Protein AF-A0A137Q9V7-F1 (afdb_monomer_lite)

Structure (mmCIF, N/CA/C/O backbone):
data_AF-A0A137Q9V7-F1
#
_entry.id   AF-A0A137Q9V7-F1
#
loop_
_atom_site.group_PDB
_atom_site.id
_atom_site.type_symbol
_atom_site.label_atom_id
_atom_site.label_alt_id
_atom_site.label_comp_id
_atom_site.label_asym_id
_atom_site.label_entity_id
_atom_site.label_seq_id
_atom_site.pdbx_PDB_ins_code
_atom_site.Cartn_x
_atom_site.Cartn_y
_atom_site.Cartn_z
_atom_site.occupancy
_atom_site.B_iso_or_equiv
_atom_site.auth_seq_id
_atom_site.auth_comp_id
_atom_site.auth_asym_id
_atom_site.auth_atom_id
_atom_site.pdbx_PDB_model_num
ATOM 1 N N . MET A 1 1 ? 0.784 19.223 -6.542 1.00 39.53 1 MET A N 1
ATOM 2 C CA . MET A 1 1 ? 1.714 19.336 -7.695 1.00 39.53 1 MET A CA 1
ATOM 3 C C . MET A 1 1 ? 3.115 18.874 -7.312 1.00 39.53 1 MET A C 1
ATOM 5 O O . MET A 1 1 ? 3.801 19.564 -6.567 1.00 39.53 1 MET A O 1
ATOM 9 N N . ILE A 1 2 ? 3.521 17.698 -7.794 1.00 46.25 2 ILE A N 1
ATOM 10 C CA . ILE A 1 2 ? 4.936 17.307 -7.853 1.00 46.25 2 ILE A CA 1
ATOM 11 C C . ILE A 1 2 ? 5.530 18.087 -9.036 1.00 46.25 2 ILE A C 1
ATOM 13 O O . ILE A 1 2 ? 4.927 18.032 -10.111 1.00 46.25 2 ILE A O 1
ATOM 17 N N . PRO A 1 3 ? 6.619 18.859 -8.871 1.00 44.88 3 PRO A N 1
ATOM 18 C CA . PRO A 1 3 ? 7.271 19.505 -10.003 1.00 44.88 3 PRO A CA 1
ATOM 19 C C . PRO A 1 3 ? 7.638 18.431 -11.034 1.00 44.88 3 PRO A C 1
ATOM 21 O O . PRO A 1 3 ? 8.187 17.402 -10.634 1.00 44.88 3 PRO A O 1
ATOM 24 N N . PRO A 1 4 ? 7.324 18.616 -12.327 1.00 43.47 4 PRO A N 1
ATOM 25 C CA . PRO A 1 4 ? 7.745 17.665 -13.339 1.00 43.47 4 PRO A CA 1
ATOM 26 C C . PRO A 1 4 ? 9.269 17.580 -13.286 1.00 43.47 4 PRO A C 1
ATOM 28 O O . PRO A 1 4 ? 9.950 18.603 -13.356 1.00 43.47 4 PRO A O 1
ATOM 31 N N . TYR A 1 5 ? 9.805 16.370 -13.132 1.00 45.81 5 TYR A N 1
ATOM 32 C CA . TYR A 1 5 ? 11.200 16.131 -13.468 1.00 45.81 5 TYR A CA 1
ATOM 33 C C . TYR A 1 5 ? 11.357 16.519 -14.942 1.00 45.81 5 TYR A C 1
ATOM 35 O O . TYR A 1 5 ? 10.839 15.852 -15.834 1.00 45.81 5 TYR A O 1
ATOM 43 N N . THR A 1 6 ? 11.997 17.661 -15.189 1.00 44.75 6 THR A N 1
ATOM 44 C CA . THR A 1 6 ? 12.371 18.172 -16.515 1.00 44.75 6 THR A CA 1
ATOM 45 C C . THR A 1 6 ? 13.546 17.381 -17.086 1.00 44.75 6 THR A C 1
ATOM 47 O O . THR A 1 6 ? 14.562 17.937 -17.479 1.00 44.75 6 THR A O 1
ATOM 50 N N . GLU A 1 7 ? 13.414 16.065 -17.137 1.00 48.03 7 GLU A N 1
ATOM 51 C CA . GLU A 1 7 ? 14.286 15.208 -17.924 1.00 48.03 7 GLU A CA 1
ATOM 52 C C . GLU A 1 7 ? 13.349 14.340 -18.754 1.00 48.03 7 GLU A C 1
ATOM 54 O O . GLU A 1 7 ? 12.558 13.588 -18.195 1.00 48.03 7 GLU A O 1
ATOM 59 N N . SER A 1 8 ? 13.346 14.610 -20.067 1.00 48.09 8 SER A N 1
ATOM 60 C CA . SER A 1 8 ? 12.809 13.798 -21.170 1.00 48.09 8 SER A CA 1
ATOM 61 C C . SER A 1 8 ? 11.893 12.656 -20.740 1.00 48.09 8 SER A C 1
ATOM 63 O O . SER A 1 8 ? 12.424 11.724 -20.145 1.00 48.09 8 SER A O 1
ATOM 65 N N . LEU A 1 9 ? 10.585 12.731 -21.076 1.00 52.66 9 LEU A N 1
ATOM 66 C CA . LEU A 1 9 ? 9.613 11.616 -21.083 1.00 52.66 9 LEU A CA 1
ATOM 67 C C . LEU A 1 9 ? 10.325 10.310 -20.756 1.00 52.66 9 LEU A C 1
ATOM 69 O O . LEU A 1 9 ? 10.933 9.743 -21.661 1.00 52.66 9 LEU A O 1
ATOM 73 N N . ILE A 1 10 ? 10.388 9.946 -19.469 1.00 58.81 10 ILE A N 1
ATOM 74 C CA . ILE A 1 10 ? 11.120 8.754 -19.052 1.00 58.81 10 ILE A CA 1
ATOM 75 C C . ILE A 1 10 ? 10.484 7.639 -19.871 1.00 58.81 10 ILE A C 1
ATOM 77 O O . ILE A 1 10 ? 9.314 7.310 -19.661 1.00 58.81 10 ILE A O 1
ATOM 81 N N . GLU A 1 11 ? 11.198 7.152 -20.886 1.00 66.12 11 GLU A N 1
ATOM 82 C CA . GLU A 1 11 ? 10.797 5.973 -21.628 1.00 66.12 11 GLU A CA 1
ATOM 83 C C . GLU A 1 11 ? 10.944 4.853 -20.615 1.00 66.12 11 GLU A C 1
ATOM 85 O O . GLU A 1 11 ? 12.020 4.297 -20.407 1.00 66.12 11 GLU A O 1
ATOM 90 N N . PHE A 1 12 ? 9.865 4.615 -19.873 1.00 69.12 12 PHE A N 1
ATOM 91 C CA . PHE A 1 12 ? 9.785 3.498 -18.963 1.00 69.12 12 PHE A CA 1
ATOM 92 C C . PHE A 1 12 ? 9.895 2.253 -19.827 1.00 69.12 12 PHE A C 1
ATOM 94 O O . PHE A 1 12 ? 8.951 1.856 -20.515 1.00 69.12 12 PHE A O 1
ATOM 101 N N . HIS A 1 13 ? 11.092 1.683 -19.838 1.00 78.06 13 HIS A N 1
ATOM 102 C CA . HIS A 1 13 ? 11.344 0.418 -20.486 1.00 78.06 13 HIS A CA 1
ATOM 103 C C . HIS A 1 13 ? 10.541 -0.670 -19.770 1.00 78.06 13 HIS A C 1
ATOM 105 O O . HIS A 1 13 ? 10.162 -0.539 -18.604 1.00 78.06 13 HIS A O 1
ATOM 111 N N . GLU A 1 14 ? 10.300 -1.785 -20.457 1.00 79.00 14 GLU A N 1
ATOM 112 C CA . GLU A 1 14 ? 9.541 -2.914 -19.902 1.00 79.00 14 GLU A CA 1
ATOM 113 C C . GLU A 1 14 ? 10.151 -3.467 -18.601 1.00 79.00 14 GLU A C 1
ATOM 115 O O . GLU A 1 14 ? 9.448 -4.089 -17.807 1.00 79.00 14 GLU A O 1
ATOM 120 N N . TRP A 1 15 ? 11.434 -3.184 -18.359 1.00 79.00 15 TRP A N 1
ATOM 121 C CA . TRP A 1 15 ? 12.194 -3.595 -17.178 1.00 79.00 15 TRP A CA 1
ATOM 122 C C . TRP A 1 15 ? 12.366 -2.498 -16.127 1.00 79.00 15 TRP A C 1
ATOM 124 O O . TRP A 1 15 ? 13.101 -2.695 -15.162 1.00 79.00 15 TRP A O 1
ATOM 134 N N . THR A 1 16 ? 11.740 -1.329 -16.290 1.00 90.62 16 THR A N 1
ATOM 135 C CA . THR A 1 16 ? 11.818 -0.303 -15.252 1.00 90.62 16 THR A CA 1
ATOM 136 C C . THR A 1 16 ? 11.055 -0.773 -14.021 1.00 90.62 16 THR A C 1
ATOM 138 O O . THR A 1 16 ? 9.848 -1.022 -14.067 1.00 90.62 16 THR A O 1
ATOM 141 N N . HIS A 1 17 ? 11.765 -0.869 -12.901 1.00 92.69 17 HIS A N 1
ATOM 142 C CA . HIS A 1 17 ? 11.166 -1.203 -11.621 1.00 92.69 17 HIS A CA 1
ATOM 143 C C . HIS A 1 17 ? 10.607 0.053 -10.960 1.00 92.69 17 HIS A C 1
ATOM 145 O O . HIS A 1 17 ? 11.246 1.105 -10.905 1.00 92.69 17 HIS A O 1
ATOM 151 N N . CYS A 1 18 ? 9.401 -0.068 -10.429 1.00 95.50 18 CYS A N 1
ATOM 152 C CA . CYS A 1 18 ? 8.735 0.977 -9.674 1.00 95.50 18 CYS A CA 1
ATOM 153 C C . CYS A 1 18 ? 8.233 0.420 -8.351 1.00 95.50 18 CYS A C 1
ATOM 155 O O . CYS A 1 18 ? 8.256 -0.787 -8.090 1.00 95.50 18 CYS A O 1
ATOM 157 N N . SER A 1 19 ? 7.794 1.311 -7.471 1.00 96.94 19 SER A N 1
ATOM 158 C CA . SER A 1 19 ? 7.232 0.881 -6.202 1.00 96.94 19 SER A CA 1
ATOM 159 C C . SER A 1 19 ? 6.097 1.757 -5.713 1.00 96.94 19 SER A C 1
ATOM 161 O O . SER A 1 19 ? 6.183 2.980 -5.749 1.00 96.94 19 SER A O 1
ATOM 163 N N . TRP A 1 20 ? 5.038 1.116 -5.225 1.00 97.62 20 TRP A N 1
ATOM 164 C CA . TRP A 1 20 ? 3.984 1.805 -4.491 1.00 97.62 20 TRP A CA 1
ATOM 165 C C . TRP A 1 20 ? 4.398 1.977 -3.034 1.00 97.62 20 TRP A C 1
ATOM 167 O O . TRP A 1 20 ? 4.849 1.018 -2.400 1.00 97.62 20 TRP A O 1
ATOM 177 N N . LEU A 1 21 ? 4.211 3.185 -2.505 1.00 96.88 21 LEU A N 1
ATOM 178 C CA . LEU A 1 21 ? 4.376 3.497 -1.090 1.00 96.88 21 LEU A CA 1
ATOM 179 C C . LEU A 1 21 ? 3.002 3.594 -0.419 1.00 96.88 21 LEU A C 1
ATOM 181 O O . LEU A 1 21 ? 2.225 4.505 -0.707 1.00 96.88 21 LEU A O 1
ATOM 185 N N . ILE A 1 22 ? 2.727 2.656 0.490 1.00 97.88 22 ILE A N 1
ATOM 186 C CA . ILE A 1 22 ? 1.479 2.575 1.256 1.00 97.88 22 ILE A CA 1
ATOM 187 C C . ILE A 1 22 ? 1.759 3.003 2.703 1.00 97.88 22 ILE A C 1
ATOM 189 O O . ILE A 1 22 ? 2.438 2.268 3.426 1.00 97.88 22 ILE A O 1
ATOM 193 N N . PRO A 1 23 ? 1.271 4.170 3.153 1.00 97.12 23 PRO A N 1
ATOM 194 C CA . PRO A 1 23 ? 1.520 4.646 4.506 1.00 97.12 23 PRO A CA 1
ATOM 195 C C . PRO A 1 23 ? 0.725 3.819 5.522 1.00 97.12 23 PRO A C 1
ATOM 197 O O . PRO A 1 23 ? -0.468 3.566 5.345 1.00 97.12 23 PRO A O 1
ATOM 200 N N . ILE A 1 24 ? 1.395 3.422 6.602 1.00 97.56 24 ILE A N 1
ATOM 201 C CA . ILE A 1 24 ? 0.804 2.752 7.769 1.00 97.56 24 ILE A CA 1
ATOM 202 C C . ILE A 1 24 ? 0.676 3.731 8.938 1.00 97.56 24 ILE A C 1
ATOM 204 O O . ILE A 1 24 ? -0.335 3.732 9.638 1.00 97.56 24 ILE A O 1
ATOM 208 N N . ARG A 1 25 ? 1.671 4.606 9.122 1.00 95.81 25 ARG A N 1
ATOM 209 C CA . ARG A 1 25 ? 1.656 5.664 10.137 1.00 95.81 25 ARG A CA 1
ATOM 210 C C . ARG A 1 25 ? 2.409 6.895 9.642 1.00 95.81 25 ARG A C 1
ATOM 212 O O . ARG A 1 25 ? 3.535 6.774 9.174 1.00 95.81 25 ARG A O 1
ATOM 219 N N . GLY A 1 26 ? 1.813 8.072 9.806 1.00 93.94 26 GLY A N 1
ATOM 220 C CA . GLY A 1 26 ? 2.368 9.362 9.400 1.00 93.94 26 GLY A CA 1
ATOM 221 C C . GLY A 1 26 ? 1.918 9.811 8.007 1.00 93.94 26 GLY A C 1
ATOM 222 O O . GLY A 1 26 ? 1.027 9.221 7.397 1.00 93.94 26 GLY A O 1
ATOM 223 N N . LYS A 1 27 ? 2.508 10.902 7.509 1.00 93.69 27 LYS A N 1
ATOM 224 C CA . LYS A 1 27 ? 2.156 11.511 6.221 1.00 93.69 27 LYS A CA 1
ATOM 225 C C . LYS A 1 27 ? 3.374 11.541 5.292 1.00 93.69 27 LYS A C 1
ATOM 227 O O . LYS A 1 27 ? 4.383 12.132 5.677 1.00 93.69 27 LYS A O 1
ATOM 232 N N . PRO A 1 28 ? 3.299 10.963 4.081 1.00 91.69 28 PRO A N 1
ATOM 233 C CA . PRO A 1 28 ? 4.372 11.110 3.107 1.00 91.69 28 PRO A CA 1
ATOM 234 C C . PRO A 1 28 ? 4.570 12.584 2.710 1.00 91.69 28 PRO A C 1
ATOM 236 O O . PRO A 1 28 ? 3.636 13.385 2.717 1.00 91.69 28 PRO A O 1
ATOM 239 N N . ALA A 1 29 ? 5.792 12.954 2.326 1.00 89.50 29 ALA A N 1
ATOM 240 C CA . ALA A 1 29 ? 6.164 14.345 2.030 1.00 89.50 29 ALA A CA 1
ATOM 241 C C . ALA A 1 29 ? 5.437 14.974 0.826 1.00 89.50 29 ALA A C 1
ATOM 243 O O . ALA A 1 29 ? 5.520 16.181 0.596 1.00 89.50 29 ALA A O 1
ATOM 244 N N . TRP A 1 30 ? 4.746 14.169 0.023 1.00 89.50 30 TRP A N 1
ATOM 245 C CA . TRP A 1 30 ? 4.087 14.630 -1.188 1.00 89.50 30 TRP A CA 1
ATOM 246 C C . TRP A 1 30 ? 2.734 15.272 -0.865 1.00 89.50 30 TRP A C 1
ATOM 248 O O . TRP A 1 30 ? 1.893 14.669 -0.199 1.00 89.50 30 TRP A O 1
ATOM 258 N N . ILE A 1 31 ? 2.521 16.492 -1.374 1.00 85.81 31 ILE A N 1
ATOM 259 C CA . ILE A 1 31 ? 1.437 17.426 -0.993 1.00 85.81 31 ILE A CA 1
ATOM 260 C C . ILE A 1 31 ? 0.030 16.800 -1.038 1.00 85.81 31 ILE A C 1
ATOM 262 O O . ILE A 1 31 ? -0.838 17.189 -0.258 1.00 85.81 31 ILE A O 1
ATOM 266 N N . GLU A 1 32 ? -0.191 15.804 -1.892 1.00 90.12 32 GLU A N 1
ATOM 267 C CA . GLU A 1 32 ? -1.502 15.174 -2.102 1.00 90.12 32 GLU A CA 1
ATOM 268 C C . GLU A 1 32 ? -1.567 13.716 -1.647 1.00 90.12 32 GLU A C 1
ATOM 270 O O . GLU A 1 32 ? -2.612 13.083 -1.774 1.00 90.12 32 GLU A O 1
ATOM 275 N N . SER A 1 33 ? -0.471 13.187 -1.106 1.00 93.62 33 SER A N 1
ATOM 276 C CA . SER A 1 33 ? -0.458 11.828 -0.579 1.00 93.62 33 SER A CA 1
ATOM 277 C C . SER A 1 33 ? -1.378 11.700 0.634 1.00 93.62 33 SER A C 1
ATOM 279 O O . SER A 1 33 ? -1.510 12.620 1.453 1.00 93.62 33 SER A O 1
ATOM 281 N N . THR A 1 34 ? -2.046 10.556 0.723 1.00 96.06 34 THR A N 1
ATOM 282 C CA . THR A 1 34 ? -2.882 10.197 1.871 1.00 96.06 34 THR A CA 1
ATOM 283 C C . THR A 1 34 ? -1.997 9.952 3.091 1.00 96.06 34 THR A C 1
ATOM 285 O O . THR A 1 34 ? -0.962 9.299 2.978 1.00 96.06 34 THR A O 1
ATOM 288 N N . SER A 1 35 ? -2.368 10.491 4.255 1.00 96.25 35 SER A N 1
ATOM 289 C CA . SER A 1 35 ? -1.714 10.139 5.521 1.00 96.25 35 SER A CA 1
ATOM 290 C C . SER A 1 35 ? -2.267 8.826 6.067 1.00 96.25 35 SER A C 1
ATOM 292 O O . SER A 1 35 ? -3.248 8.281 5.562 1.00 96.25 35 SER A O 1
ATOM 294 N N . ALA A 1 36 ? -1.640 8.299 7.108 1.00 97.19 36 ALA A N 1
ATOM 295 C CA . ALA A 1 36 ? -2.145 7.140 7.811 1.00 97.19 36 ALA A CA 1
ATOM 296 C C . ALA A 1 36 ? -1.931 7.259 9.317 1.00 97.19 36 ALA A C 1
ATOM 298 O O . ALA A 1 36 ? -0.941 7.827 9.782 1.00 97.19 36 ALA A O 1
ATOM 299 N N . VAL A 1 37 ? -2.834 6.660 10.080 1.00 96.06 37 VAL A N 1
ATOM 300 C CA . VAL A 1 37 ? -2.705 6.483 11.523 1.00 96.06 37 VAL A CA 1
ATOM 301 C C . VAL A 1 37 ? -2.917 5.017 11.862 1.00 96.06 37 VAL A C 1
ATOM 303 O O . VAL A 1 37 ? -3.801 4.369 11.309 1.00 96.06 37 VAL A O 1
ATOM 306 N N . LEU A 1 38 ? -2.106 4.487 12.773 1.00 95.25 38 LEU A N 1
ATOM 307 C CA . LEU A 1 38 ? -2.274 3.144 13.311 1.00 95.25 38 LEU A CA 1
ATOM 308 C C . LEU A 1 38 ? -2.874 3.256 14.709 1.00 95.25 38 LEU A C 1
ATOM 310 O O . LEU A 1 38 ? -2.251 3.833 15.598 1.00 95.25 38 LEU A O 1
ATOM 314 N N . ILE A 1 39 ? -4.072 2.710 14.893 1.00 92.81 39 ILE A N 1
ATOM 315 C CA . ILE A 1 39 ? -4.719 2.641 16.197 1.00 92.81 39 ILE A CA 1
ATOM 316 C C . ILE A 1 39 ? -4.433 1.286 16.836 1.00 92.81 39 ILE A C 1
ATOM 318 O O . ILE A 1 39 ? -4.695 0.227 16.254 1.00 92.81 39 ILE A O 1
ATOM 322 N N . GLU A 1 40 ? -3.921 1.333 18.060 1.00 85.31 40 GLU A N 1
ATOM 323 C CA . GLU A 1 40 ? -3.721 0.161 18.900 1.00 85.31 40 GLU A CA 1
ATOM 324 C C . GLU A 1 40 ? -5.012 -0.150 19.664 1.00 85.31 40 GLU A C 1
ATOM 326 O O . GLU A 1 40 ? -5.647 0.730 20.246 1.00 85.31 40 GLU A O 1
ATOM 331 N N . SER A 1 41 ? -5.436 -1.412 19.632 1.00 76.25 41 SER A N 1
ATOM 332 C CA . SER A 1 41 ? -6.596 -1.860 20.399 1.00 76.25 41 SER A CA 1
ATOM 333 C C . SER A 1 41 ? -6.209 -1.981 21.873 1.00 76.25 41 SER A C 1
ATOM 335 O O . SER A 1 41 ? -5.549 -2.941 22.262 1.00 76.25 41 SER A O 1
ATOM 337 N N . THR A 1 42 ? -6.617 -1.017 22.695 1.00 74.25 42 THR A N 1
ATOM 338 C CA . THR A 1 42 ? -6.511 -1.120 24.156 1.00 74.25 42 THR A CA 1
ATOM 339 C C . THR A 1 42 ? -7.641 -1.999 24.692 1.00 74.25 42 THR A C 1
ATOM 341 O O . THR A 1 42 ? -8.760 -1.949 24.183 1.00 74.25 42 THR A O 1
ATOM 344 N N . SER A 1 43 ? -7.382 -2.774 25.749 1.00 69.50 43 SER A N 1
ATOM 345 C CA . SER A 1 43 ? -8.358 -3.681 26.383 1.00 69.50 43 SER A CA 1
ATOM 346 C C . SER A 1 43 ? -9.643 -3.004 26.881 1.00 69.50 43 SER A C 1
ATOM 348 O O . SER A 1 43 ? -10.619 -3.690 27.161 1.00 69.50 43 SER A O 1
ATOM 350 N N . GLU A 1 44 ? -9.650 -1.675 26.999 1.00 70.44 44 GLU A N 1
ATOM 351 C CA . GLU A 1 44 ? -10.743 -0.883 27.577 1.00 70.44 44 GLU A CA 1
ATOM 352 C C . GLU A 1 44 ? -11.688 -0.258 26.535 1.00 70.44 44 GLU A C 1
ATOM 354 O O . GLU A 1 44 ? -12.694 0.352 26.902 1.00 70.44 44 GLU A O 1
ATOM 359 N N . HIS A 1 45 ? -11.402 -0.395 25.236 1.00 59.47 45 HIS A N 1
ATOM 360 C CA . HIS A 1 45 ? -12.195 0.235 24.180 1.00 59.47 45 HIS A CA 1
ATOM 361 C C . HIS A 1 45 ? -12.834 -0.780 23.225 1.00 59.47 45 HIS A C 1
ATOM 363 O O . HIS A 1 45 ? -12.273 -1.853 22.989 1.00 59.47 45 HIS A O 1
ATOM 369 N N . PRO A 1 46 ? -14.024 -0.461 22.673 1.00 70.69 46 PRO A N 1
ATOM 370 C CA . PRO A 1 46 ? -14.703 -1.323 21.712 1.00 70.69 46 PRO A CA 1
ATOM 371 C C . PRO A 1 46 ? -13.811 -1.603 20.499 1.00 70.69 46 PRO A C 1
ATOM 373 O O . PRO A 1 46 ? -12.926 -0.813 20.175 1.00 70.69 46 PRO A O 1
ATOM 376 N N . VAL A 1 47 ? -14.066 -2.726 19.819 1.00 73.31 47 VAL A N 1
ATOM 377 C CA . VAL A 1 47 ? -13.335 -3.148 18.615 1.00 73.31 47 VAL A CA 1
ATOM 378 C C . VAL A 1 47 ? -13.343 -2.017 17.587 1.00 73.31 47 VAL A C 1
ATOM 380 O O . VAL A 1 47 ? -14.350 -1.769 16.925 1.00 73.31 47 VAL A O 1
ATOM 383 N N . LEU A 1 48 ? -12.215 -1.320 17.463 1.00 87.25 48 LEU A N 1
ATOM 384 C CA . LEU A 1 48 ? -12.058 -0.252 16.488 1.00 87.25 48 LEU A CA 1
ATOM 385 C C . LEU A 1 48 ? -11.918 -0.868 15.098 1.00 87.25 48 LEU A C 1
ATOM 387 O O . LEU A 1 48 ? -11.173 -1.830 14.896 1.00 87.25 48 LEU A O 1
ATOM 391 N N . LEU A 1 49 ? -12.657 -0.320 14.139 1.00 92.69 49 LEU A N 1
ATOM 392 C CA . LEU A 1 49 ? -12.586 -0.721 12.741 1.00 92.69 49 LEU A CA 1
ATOM 393 C C . LEU A 1 49 ? -11.641 0.219 11.987 1.00 92.69 49 LEU A C 1
ATOM 395 O O . LEU A 1 49 ? -11.622 1.418 12.272 1.00 92.69 49 LEU A O 1
ATOM 399 N N . PRO A 1 50 ? -10.863 -0.297 11.021 1.00 95.25 50 PRO A N 1
ATOM 400 C CA . PRO A 1 50 ? -10.084 0.567 10.151 1.00 95.25 50 PRO A CA 1
ATOM 401 C C . PRO A 1 50 ? -11.027 1.393 9.264 1.00 95.25 50 PRO A C 1
ATOM 403 O O . PRO A 1 50 ? -12.130 0.947 8.943 1.00 95.25 50 PRO A O 1
ATOM 406 N N . THR A 1 51 ? -10.606 2.583 8.839 1.00 96.44 51 THR A N 1
ATOM 407 C CA . THR A 1 51 ? -11.437 3.478 8.016 1.00 96.44 51 THR A CA 1
ATOM 408 C C . THR A 1 51 ? -10.681 3.970 6.788 1.00 96.44 51 THR A C 1
ATOM 410 O O . THR A 1 51 ? -9.512 4.343 6.918 1.00 96.44 51 THR A O 1
ATOM 413 N N . PRO A 1 52 ? -11.326 4.008 5.607 1.00 97.00 52 PRO A N 1
ATOM 414 C CA . PRO A 1 52 ? -10.718 4.575 4.411 1.00 97.00 52 PRO A CA 1
ATOM 415 C C . PRO A 1 52 ? -10.539 6.094 4.548 1.00 97.00 52 PRO A C 1
ATOM 417 O O . PRO A 1 52 ? -11.177 6.709 5.416 1.00 97.00 52 PRO A O 1
ATOM 420 N N . PRO A 1 53 ? -9.720 6.715 3.682 1.00 95.50 53 PRO A N 1
ATOM 421 C CA . PRO A 1 53 ? -9.655 8.164 3.602 1.00 95.50 53 PRO A CA 1
ATOM 422 C C . PRO A 1 53 ? -11.024 8.717 3.212 1.00 95.50 53 PRO A C 1
ATOM 424 O O . PRO A 1 53 ? -11.756 8.137 2.409 1.00 95.50 53 PRO A O 1
ATOM 427 N N . ASN A 1 54 ? -11.379 9.857 3.792 1.00 91.25 54 ASN A N 1
ATOM 428 C CA . ASN A 1 54 ? -12.628 10.543 3.493 1.00 91.25 54 ASN A CA 1
ATOM 429 C C . ASN A 1 54 ? -12.354 11.977 3.025 1.00 91.25 54 ASN A C 1
ATOM 431 O O . ASN A 1 54 ? -11.240 12.488 3.128 1.00 91.25 54 ASN A O 1
ATOM 435 N N . SER A 1 55 ? -13.384 12.648 2.509 1.00 85.50 55 SER A N 1
ATOM 436 C CA . SER A 1 55 ? -13.246 13.996 1.944 1.00 85.50 55 SER A CA 1
ATOM 437 C C . SER A 1 55 ? -12.798 15.057 2.958 1.00 85.50 55 SER A C 1
ATOM 439 O O . SER A 1 55 ? -12.309 16.104 2.547 1.00 85.50 55 SER A O 1
ATOM 441 N N . GLN A 1 56 ? -12.964 14.814 4.263 1.00 87.81 56 GLN A N 1
ATOM 442 C CA . GLN A 1 56 ? -12.560 15.745 5.324 1.00 87.81 56 GLN A CA 1
ATOM 443 C C . GLN A 1 56 ? -11.131 15.481 5.806 1.00 87.81 56 GLN A C 1
ATOM 445 O O . GLN A 1 56 ? -10.371 16.411 6.066 1.00 87.81 56 GLN A O 1
ATOM 450 N N . LYS A 1 57 ? -10.771 14.203 5.936 1.00 84.62 57 LYS A N 1
ATOM 451 C CA . LYS A 1 57 ? -9.472 13.718 6.387 1.00 84.62 57 LYS A CA 1
ATOM 452 C C . LYS A 1 57 ? -8.974 12.723 5.347 1.00 84.62 57 LYS A C 1
ATOM 454 O O . LYS A 1 57 ? -9.421 11.576 5.316 1.00 84.62 57 LYS A O 1
ATOM 459 N N . ASN A 1 58 ? -8.064 13.180 4.485 1.00 95.19 58 ASN A N 1
ATOM 460 C CA . ASN A 1 58 ? -7.333 12.351 3.522 1.00 95.19 58 ASN A CA 1
ATOM 461 C C . ASN A 1 58 ? -6.336 11.432 4.260 1.00 95.19 58 ASN A C 1
ATOM 463 O O . ASN A 1 58 ? -5.124 11.556 4.093 1.00 95.19 58 ASN A O 1
ATOM 467 N N . GLU A 1 59 ? -6.859 10.571 5.133 1.00 97.06 59 GLU A N 1
ATOM 468 C CA . GLU A 1 59 ? -6.122 9.768 6.102 1.00 97.06 59 GLU A CA 1
ATOM 469 C C . GLU A 1 59 ? -6.730 8.370 6.215 1.00 97.06 59 GLU A C 1
ATOM 471 O O . GLU A 1 59 ? -7.933 8.228 6.432 1.00 97.06 59 GLU A O 1
ATOM 476 N N . ILE A 1 60 ? -5.896 7.338 6.097 1.00 97.62 60 ILE A N 1
ATOM 477 C CA . ILE A 1 60 ? -6.292 5.957 6.377 1.00 97.62 60 ILE A CA 1
ATOM 478 C C . ILE A 1 60 ? -6.144 5.694 7.873 1.00 97.62 60 ILE A C 1
ATOM 480 O O . ILE A 1 60 ? -5.074 5.899 8.447 1.00 97.62 60 ILE A O 1
ATOM 484 N N . THR A 1 61 ? -7.184 5.144 8.488 1.00 97.12 61 THR A N 1
ATOM 485 C CA . THR A 1 61 ? -7.086 4.596 9.841 1.00 97.12 61 THR A CA 1
ATOM 486 C C . THR A 1 61 ? -6.841 3.102 9.753 1.00 97.12 61 THR A C 1
ATOM 488 O O . THR A 1 61 ? -7.715 2.344 9.334 1.00 97.12 61 THR A O 1
ATOM 491 N N . TRP A 1 62 ? -5.667 2.670 10.185 1.00 97.19 62 TRP A N 1
ATOM 492 C CA . TRP A 1 62 ? -5.306 1.271 10.329 1.00 97.19 62 TRP A CA 1
ATOM 493 C C . TRP A 1 62 ? -5.551 0.782 11.753 1.00 97.19 62 TRP A C 1
ATOM 495 O O . TRP A 1 62 ? -5.444 1.517 12.730 1.00 97.19 62 TRP A O 1
ATOM 505 N N . THR A 1 63 ? -5.787 -0.515 11.866 1.00 95.19 63 THR A N 1
ATOM 506 C CA . THR A 1 63 ? -5.620 -1.298 13.096 1.00 95.19 63 THR A CA 1
ATOM 507 C C . THR A 1 63 ? -4.511 -2.322 12.901 1.00 95.19 63 THR A C 1
ATOM 509 O O . THR A 1 63 ? -4.276 -2.764 11.770 1.00 95.19 63 THR A O 1
ATOM 512 N N . THR A 1 64 ? -3.879 -2.785 13.981 1.00 94.44 64 THR A N 1
ATOM 513 C CA . THR A 1 64 ? -2.847 -3.841 13.917 1.00 94.44 64 THR A CA 1
ATOM 514 C C . THR A 1 64 ? -3.333 -5.071 13.142 1.00 94.44 64 THR A C 1
ATOM 516 O O . THR A 1 64 ? -2.628 -5.602 12.281 1.00 94.44 64 THR A O 1
ATOM 519 N N . THR A 1 65 ? -4.587 -5.476 13.367 1.00 94.31 65 THR A N 1
ATOM 520 C CA . THR A 1 65 ? -5.220 -6.592 12.653 1.00 94.31 65 THR A CA 1
ATOM 521 C C . THR A 1 65 ? -5.360 -6.311 11.158 1.00 94.31 65 THR A C 1
ATOM 523 O O . THR A 1 65 ? -5.087 -7.192 10.342 1.00 94.31 65 THR A O 1
ATOM 526 N N . SER A 1 66 ? -5.766 -5.098 10.770 1.00 96.50 66 SER A N 1
ATOM 527 C CA . SER A 1 66 ? -5.909 -4.738 9.355 1.00 96.50 66 SER A CA 1
ATOM 528 C C . SER A 1 66 ? -4.572 -4.704 8.613 1.00 96.50 66 SER A C 1
ATOM 530 O O . SER A 1 66 ? -4.507 -5.226 7.503 1.00 96.50 66 SER A O 1
ATOM 532 N N . VAL A 1 67 ? -3.497 -4.213 9.245 1.00 97.44 67 VAL A N 1
ATOM 533 C CA . VAL A 1 67 ? -2.143 -4.219 8.664 1.00 97.44 67 VAL A CA 1
ATOM 534 C C . VAL A 1 67 ? -1.650 -5.649 8.471 1.00 97.44 67 VAL A C 1
ATOM 536 O O . VAL A 1 67 ? -1.183 -5.995 7.389 1.00 97.44 67 VAL A O 1
ATOM 539 N N . SER A 1 68 ? -1.811 -6.513 9.480 1.00 97.06 68 SER A N 1
ATOM 540 C CA . SER A 1 68 ? -1.422 -7.925 9.380 1.00 97.06 68 SER A CA 1
ATOM 541 C C . SER A 1 68 ? -2.167 -8.647 8.249 1.00 97.06 68 SER A C 1
ATOM 543 O O . SER A 1 68 ? -1.562 -9.353 7.439 1.00 97.06 68 SER A O 1
ATOM 545 N N . ARG A 1 69 ? -3.484 -8.432 8.131 1.00 97.62 69 ARG A N 1
ATOM 546 C CA . ARG A 1 69 ? -4.285 -9.022 7.047 1.00 97.62 69 ARG A CA 1
ATOM 547 C C . ARG A 1 69 ? -3.925 -8.460 5.676 1.00 97.62 69 ARG A C 1
ATOM 549 O O . ARG A 1 69 ? -3.898 -9.222 4.712 1.00 97.62 69 ARG A O 1
ATOM 556 N N . PHE A 1 70 ? -3.633 -7.167 5.589 1.00 98.44 70 PHE A N 1
ATOM 557 C CA . PHE A 1 70 ? -3.175 -6.538 4.358 1.00 98.44 70 PHE A CA 1
ATOM 558 C C . PHE A 1 70 ? -1.814 -7.093 3.920 1.00 98.44 70 PHE A C 1
ATOM 560 O O . PHE A 1 70 ? -1.664 -7.498 2.772 1.00 98.44 70 PHE A O 1
ATOM 567 N N . TRP A 1 71 ? -0.860 -7.237 4.843 1.00 98.38 71 TRP A N 1
ATOM 568 C CA . TRP A 1 71 ? 0.429 -7.871 4.562 1.00 98.38 71 TRP A CA 1
ATOM 569 C C . TRP A 1 71 ? 0.265 -9.299 4.026 1.00 98.38 71 TRP A C 1
ATOM 571 O O . TRP A 1 71 ? 0.827 -9.641 2.988 1.00 98.38 71 TRP A O 1
ATOM 581 N N . ASN A 1 72 ? -0.575 -10.117 4.668 1.00 98.44 72 ASN A N 1
ATOM 582 C CA . ASN A 1 72 ? -0.861 -11.475 4.196 1.00 98.44 72 ASN A CA 1
ATOM 583 C C . ASN A 1 72 ? -1.507 -11.497 2.804 1.00 98.44 72 ASN A C 1
ATOM 585 O O . ASN A 1 72 ? -1.222 -12.384 2.002 1.00 98.44 72 ASN A O 1
ATOM 589 N N . PHE A 1 73 ? -2.363 -10.525 2.491 1.00 98.12 73 PHE A N 1
ATOM 590 C CA . PHE A 1 73 ? -2.910 -10.362 1.146 1.00 98.12 73 PHE A CA 1
ATOM 591 C C . PHE A 1 73 ? -1.816 -10.065 0.110 1.00 98.12 73 PHE A C 1
ATOM 593 O O . PHE A 1 73 ? -1.794 -10.707 -0.939 1.00 98.12 73 PHE A O 1
ATOM 600 N N . LEU A 1 74 ? -0.877 -9.166 0.417 1.00 98.31 74 LEU A N 1
ATOM 601 C CA . LEU A 1 74 ? 0.250 -8.865 -0.470 1.00 98.31 74 LEU A CA 1
ATOM 602 C C . LEU A 1 74 ? 1.144 -10.091 -0.695 1.00 98.31 74 LEU A C 1
ATOM 604 O O . LEU A 1 74 ? 1.539 -10.365 -1.828 1.00 98.31 74 LEU A O 1
ATOM 608 N N . VAL A 1 75 ? 1.417 -10.859 0.364 1.00 98.31 75 VAL A N 1
ATOM 609 C CA . VAL A 1 75 ? 2.165 -12.123 0.270 1.00 98.31 75 VAL A CA 1
ATOM 610 C C . VAL A 1 75 ? 1.461 -13.100 -0.673 1.00 98.31 75 VAL A C 1
ATOM 612 O O . VAL A 1 75 ? 2.110 -13.638 -1.566 1.00 98.31 75 VAL A O 1
ATOM 615 N N . ARG A 1 76 ? 0.135 -13.258 -0.557 1.00 97.94 76 ARG A N 1
ATOM 616 C CA . ARG A 1 76 ? -0.650 -14.126 -1.452 1.00 97.94 76 ARG A CA 1
ATOM 617 C C . ARG A 1 76 ? -0.625 -13.661 -2.907 1.00 97.94 76 ARG A C 1
ATOM 619 O O . ARG A 1 76 ? -0.522 -14.498 -3.797 1.00 97.94 76 ARG A O 1
ATOM 626 N N . ILE A 1 77 ? -0.703 -12.352 -3.166 1.00 96.81 77 ILE A N 1
ATOM 627 C CA . ILE A 1 77 ? -0.576 -11.817 -4.534 1.00 96.81 77 ILE A CA 1
ATOM 628 C C . ILE A 1 77 ? 0.792 -12.170 -5.123 1.00 96.81 77 ILE A C 1
ATOM 630 O O . ILE A 1 77 ? 0.866 -12.608 -6.269 1.00 96.81 77 ILE A O 1
ATOM 634 N N . ARG A 1 78 ? 1.865 -11.998 -4.342 1.00 97.00 78 ARG A N 1
ATOM 635 C CA . ARG A 1 78 ? 3.226 -12.348 -4.763 1.00 97.00 78 ARG A CA 1
ATOM 636 C C . ARG A 1 78 ? 3.354 -13.844 -5.058 1.00 97.00 78 ARG A C 1
ATOM 638 O O . ARG A 1 78 ? 3.909 -14.209 -6.086 1.00 97.00 78 ARG A O 1
ATOM 645 N N . GLU A 1 79 ? 2.837 -14.698 -4.177 1.00 97.19 79 GLU A N 1
ATOM 646 C CA . GLU A 1 79 ? 2.883 -16.161 -4.330 1.00 97.19 79 GLU A CA 1
ATOM 647 C C . GLU A 1 79 ? 2.057 -16.665 -5.518 1.00 97.19 79 GLU A C 1
ATOM 649 O O . GLU A 1 79 ? 2.437 -17.644 -6.154 1.00 97.19 79 GLU A O 1
ATOM 654 N N . ALA A 1 80 ? 0.964 -15.980 -5.862 1.00 96.56 80 ALA A N 1
ATOM 655 C CA . ALA A 1 80 ? 0.153 -16.323 -7.025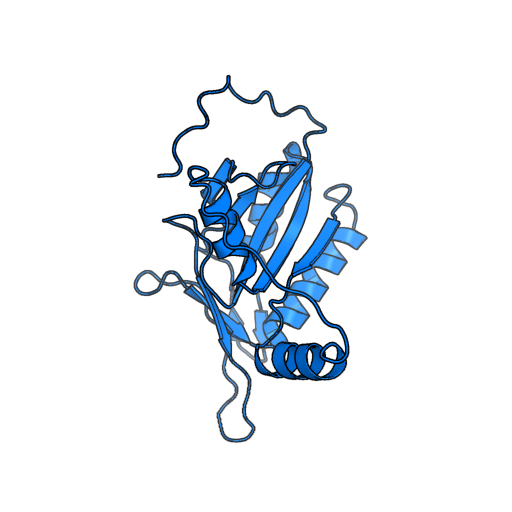 1.00 96.56 80 ALA A CA 1
ATOM 656 C C . ALA A 1 80 ? 0.881 -16.093 -8.364 1.00 96.56 80 ALA A C 1
ATOM 658 O O . ALA A 1 80 ? 0.485 -16.675 -9.368 1.00 96.56 80 ALA A O 1
ATOM 659 N N . GLY A 1 81 ? 1.905 -15.231 -8.415 1.00 92.94 81 GLY A N 1
ATOM 660 C CA . GLY A 1 81 ? 2.765 -15.033 -9.593 1.00 92.94 81 GLY A CA 1
ATOM 661 C C . GLY A 1 81 ? 2.123 -14.343 -10.808 1.00 92.94 81 GLY A C 1
ATOM 662 O O . GLY A 1 81 ? 2.823 -14.020 -11.765 1.00 92.94 81 GLY A O 1
ATOM 663 N N . ASN A 1 82 ? 0.820 -14.045 -10.780 1.00 92.50 82 ASN A N 1
ATOM 664 C CA . ASN A 1 82 ? 0.080 -13.481 -11.923 1.00 92.50 82 ASN A CA 1
ATOM 665 C C . ASN A 1 82 ? 0.537 -12.072 -12.351 1.00 92.50 82 ASN A C 1
ATOM 667 O O . ASN A 1 82 ? 0.228 -11.630 -13.457 1.00 92.50 82 ASN A O 1
ATOM 671 N N . LEU A 1 83 ? 1.249 -11.354 -11.479 1.00 91.50 83 LEU A N 1
ATOM 672 C CA . LEU A 1 83 ? 1.726 -9.986 -11.719 1.00 91.50 83 LEU A CA 1
ATOM 673 C C . LEU A 1 83 ? 3.217 -9.918 -12.038 1.00 91.50 83 LEU A C 1
ATOM 675 O O . LEU A 1 83 ? 3.766 -8.823 -12.116 1.00 91.50 83 LEU A O 1
ATOM 679 N N . GLY A 1 84 ? 3.862 -11.069 -12.226 1.00 91.94 84 GLY A N 1
ATOM 680 C CA . GLY A 1 84 ? 5.313 -11.149 -12.296 1.00 91.94 84 GLY A CA 1
ATOM 681 C C . GLY A 1 84 ? 5.971 -10.997 -10.918 1.00 91.94 84 GLY A C 1
ATOM 682 O O . GLY A 1 84 ? 5.307 -11.142 -9.884 1.00 91.94 84 GLY A O 1
ATOM 683 N N . PRO A 1 85 ? 7.289 -10.750 -10.890 1.00 93.69 85 PRO A N 1
ATOM 684 C CA . PRO A 1 85 ? 8.036 -10.587 -9.652 1.00 93.69 85 PRO A CA 1
ATOM 685 C C . PRO A 1 85 ? 7.536 -9.385 -8.843 1.00 93.69 85 PRO A C 1
ATOM 687 O O . PRO A 1 85 ? 7.515 -8.255 -9.324 1.00 93.69 85 PRO A O 1
ATOM 690 N N . ILE A 1 86 ? 7.160 -9.627 -7.585 1.00 96.62 86 ILE A N 1
ATOM 691 C CA . ILE A 1 86 ? 6.792 -8.573 -6.632 1.00 96.62 86 ILE A CA 1
ATOM 692 C C . ILE A 1 86 ? 7.715 -8.638 -5.421 1.00 96.62 86 ILE A C 1
ATOM 694 O O . ILE A 1 86 ? 7.804 -9.662 -4.738 1.00 96.62 86 ILE A O 1
ATOM 698 N N . GLY A 1 87 ? 8.365 -7.515 -5.122 1.00 97.56 87 GLY A N 1
ATOM 699 C CA . GLY A 1 87 ? 9.106 -7.314 -3.879 1.00 97.56 87 GLY A CA 1
ATOM 700 C C . GLY A 1 87 ? 8.225 -6.654 -2.821 1.00 97.56 87 GLY A C 1
ATOM 701 O O . GLY A 1 87 ? 7.441 -5.760 -3.133 1.00 97.56 87 GLY A O 1
ATOM 702 N N . LEU A 1 88 ? 8.362 -7.064 -1.561 1.00 98.25 88 LEU A N 1
ATOM 703 C CA . LEU A 1 88 ? 7.620 -6.493 -0.433 1.00 98.25 88 LEU A CA 1
ATOM 704 C C . LEU A 1 88 ? 8.598 -6.100 0.669 1.00 98.25 88 LEU A C 1
ATOM 706 O O . LEU A 1 88 ? 9.414 -6.922 1.082 1.00 98.25 88 LEU A O 1
ATOM 710 N N . ALA A 1 89 ? 8.481 -4.874 1.168 1.00 97.25 89 ALA A N 1
ATOM 711 C CA . ALA A 1 89 ? 9.230 -4.401 2.325 1.00 97.25 89 ALA A CA 1
ATOM 712 C C . ALA A 1 89 ? 8.310 -3.641 3.282 1.00 97.25 89 ALA A C 1
ATOM 714 O O . ALA A 1 89 ? 7.416 -2.912 2.850 1.00 97.25 89 ALA A O 1
ATOM 715 N N . PHE A 1 90 ? 8.542 -3.803 4.582 1.00 96.56 90 PHE A N 1
ATOM 716 C CA . PHE A 1 90 ? 7.914 -2.995 5.620 1.00 96.56 90 PHE A CA 1
ATOM 717 C C . PHE A 1 90 ? 8.986 -2.153 6.304 1.00 96.56 90 PHE A C 1
ATOM 719 O O . PHE A 1 90 ? 9.983 -2.682 6.794 1.00 96.56 90 PHE A O 1
ATOM 726 N N . HIS A 1 91 ? 8.772 -0.844 6.317 1.00 94.94 91 HIS A N 1
ATOM 727 C CA . HIS A 1 91 ? 9.656 0.129 6.932 1.00 94.94 91 HIS A CA 1
ATOM 728 C C . HIS A 1 91 ? 8.944 0.694 8.153 1.00 94.94 91 HIS A C 1
ATOM 730 O O . HIS A 1 91 ? 7.935 1.379 8.014 1.00 94.94 91 HIS A O 1
ATOM 736 N N . ALA A 1 92 ? 9.462 0.384 9.337 1.00 92.56 92 ALA A N 1
ATOM 737 C CA . ALA A 1 92 ? 9.002 0.962 10.590 1.00 92.56 92 ALA A CA 1
ATOM 738 C C . ALA A 1 92 ? 10.056 1.931 11.114 1.00 92.56 92 ALA A C 1
ATOM 740 O O . ALA A 1 92 ? 11.246 1.604 11.149 1.00 92.56 92 ALA A O 1
ATOM 741 N N . VAL A 1 93 ? 9.617 3.102 11.556 1.00 89.19 93 VAL A N 1
ATOM 742 C CA . VAL A 1 93 ? 10.486 4.045 12.249 1.00 89.19 93 VAL A CA 1
ATOM 743 C C . VAL A 1 93 ? 10.722 3.525 13.663 1.00 89.19 93 VAL A C 1
ATOM 745 O O . VAL A 1 93 ? 9.754 3.236 14.379 1.00 89.19 93 VAL A O 1
ATOM 748 N N . PRO A 1 94 ? 11.988 3.403 14.102 1.00 77.00 94 PRO A N 1
ATOM 749 C CA . PRO A 1 94 ? 12.289 3.052 15.478 1.00 77.00 94 PRO A CA 1
ATOM 750 C C . PRO A 1 94 ? 11.607 4.041 16.421 1.00 77.00 94 PRO A C 1
ATOM 752 O O . PRO A 1 94 ? 11.842 5.247 16.350 1.00 77.00 94 PRO A O 1
ATOM 755 N N . SER A 1 95 ? 10.760 3.536 17.319 1.00 68.12 95 SER A N 1
ATOM 756 C CA . SER A 1 95 ? 10.191 4.373 18.375 1.00 68.12 95 SER A CA 1
ATOM 757 C C . SER A 1 95 ? 11.334 4.984 19.198 1.00 68.12 95 SER A C 1
ATOM 759 O O . SER A 1 95 ? 12.267 4.252 19.561 1.00 68.12 95 SER A O 1
ATOM 761 N N . PRO A 1 96 ? 11.278 6.282 19.553 1.00 63.31 96 PRO A N 1
ATOM 762 C CA . PRO A 1 96 ? 12.312 6.920 20.368 1.00 63.31 96 PRO A CA 1
ATOM 763 C C . PRO A 1 96 ? 12.560 6.176 21.693 1.00 63.31 96 PRO A C 1
ATOM 765 O O . PRO A 1 96 ? 13.695 6.114 22.156 1.00 63.31 96 PRO A O 1
ATOM 768 N N . SER A 1 97 ? 11.555 5.474 22.236 1.00 57.19 97 SER A N 1
ATOM 769 C CA . SER A 1 97 ? 11.701 4.644 23.444 1.00 57.19 97 SER A CA 1
ATOM 770 C C . SER A 1 97 ? 12.686 3.467 23.308 1.00 57.19 97 SER A C 1
ATOM 772 O O . SER A 1 97 ? 13.215 2.989 24.315 1.00 57.19 97 SER A O 1
ATOM 774 N N . LEU A 1 98 ? 12.950 2.995 22.085 1.00 51.59 98 LEU A N 1
ATOM 775 C CA . LEU A 1 98 ? 13.935 1.950 21.774 1.00 51.59 98 LEU A CA 1
ATOM 776 C C . LEU A 1 98 ? 15.277 2.541 21.328 1.00 51.59 98 LEU A C 1
ATOM 778 O O . LEU A 1 98 ? 16.323 2.031 21.732 1.00 51.59 98 LEU A O 1
ATOM 782 N N . ALA A 1 99 ? 15.259 3.640 20.569 1.00 54.75 99 ALA A N 1
ATOM 783 C CA . ALA A 1 99 ? 16.474 4.356 20.178 1.00 54.75 99 ALA A CA 1
ATOM 784 C C . ALA A 1 99 ? 17.244 4.882 21.406 1.00 54.75 99 ALA A C 1
ATOM 786 O O . ALA A 1 99 ? 18.467 4.754 21.465 1.00 54.75 99 ALA A O 1
ATOM 787 N N . ASP A 1 100 ? 16.529 5.349 22.436 1.00 52.66 100 ASP A N 1
ATOM 788 C CA . ASP A 1 100 ? 17.104 5.755 23.725 1.00 52.66 100 ASP A CA 1
ATOM 789 C C . ASP A 1 100 ? 17.667 4.589 24.552 1.00 52.66 100 ASP A C 1
ATOM 791 O O . ASP A 1 100 ? 18.504 4.796 25.433 1.00 52.66 100 ASP A O 1
ATOM 795 N N . LYS A 1 101 ? 17.227 3.349 24.296 1.00 51.09 101 LYS A N 1
ATOM 796 C CA . LYS A 1 101 ? 17.812 2.148 24.914 1.00 51.09 101 LYS A CA 1
ATOM 797 C C . LYS A 1 101 ? 19.094 1.722 24.206 1.00 51.09 101 LYS A C 1
ATOM 799 O O . LYS A 1 101 ? 20.032 1.298 24.875 1.00 51.09 101 LYS A O 1
ATOM 804 N N . TRP A 1 102 ? 19.162 1.859 22.884 1.00 52.12 102 TRP A N 1
ATOM 805 C CA . TRP A 1 102 ? 20.367 1.530 22.116 1.00 52.12 102 TRP A CA 1
ATOM 806 C C . TRP A 1 102 ? 21.462 2.587 22.274 1.00 52.12 102 TRP A C 1
ATOM 808 O O . TRP A 1 102 ? 22.617 2.235 22.495 1.00 52.12 102 TRP A O 1
ATOM 818 N N . SER A 1 103 ? 21.112 3.875 22.301 1.00 51.47 103 SER A N 1
ATOM 819 C CA . SER A 1 103 ? 22.079 4.960 22.524 1.00 51.47 103 SER A CA 1
ATOM 820 C C . SER A 1 103 ? 22.730 4.921 23.916 1.00 51.47 103 SER A C 1
ATOM 822 O O . SER A 1 103 ? 23.866 5.372 24.075 1.00 51.47 103 SER A O 1
ATOM 824 N N . ARG A 1 104 ? 22.067 4.321 24.917 1.00 47.44 104 ARG A N 1
ATOM 825 C CA . ARG A 1 104 ? 22.654 4.046 26.243 1.00 47.44 104 ARG A CA 1
ATOM 826 C C . ARG A 1 104 ? 23.597 2.844 26.264 1.00 47.44 104 ARG A C 1
ATOM 828 O O . ARG A 1 104 ? 24.494 2.825 27.097 1.00 47.44 104 ARG A O 1
ATOM 835 N N . LEU A 1 105 ? 23.430 1.877 25.361 1.00 53.56 105 LEU A N 1
ATOM 836 C CA . LEU A 1 105 ? 24.347 0.738 25.228 1.00 53.56 105 LEU A CA 1
ATOM 837 C C . LEU A 1 105 ? 25.586 1.082 24.385 1.00 53.56 105 LEU A C 1
ATOM 839 O O . LEU A 1 105 ? 26.611 0.426 24.518 1.00 53.56 105 LEU A O 1
ATOM 843 N N . SER A 1 106 ? 25.517 2.129 23.557 1.00 50.31 106 SER A N 1
ATOM 844 C CA . SER A 1 106 ? 26.630 2.580 22.706 1.00 50.31 106 SER A CA 1
ATOM 845 C C . SER A 1 106 ? 27.441 3.750 23.286 1.00 50.31 106 SER A C 1
ATOM 847 O O . SER A 1 106 ? 28.445 4.146 22.698 1.00 50.31 106 SER A O 1
ATOM 849 N N . ARG A 1 107 ? 27.060 4.308 24.446 1.00 48.31 107 ARG A N 1
ATOM 850 C CA . ARG A 1 107 ? 27.785 5.402 25.127 1.00 48.31 107 ARG A CA 1
ATOM 851 C C . ARG A 1 107 ? 28.866 4.893 26.091 1.00 48.31 107 ARG A C 1
ATOM 853 O O . ARG A 1 107 ? 28.920 5.264 27.255 1.00 48.31 107 ARG A O 1
ATOM 860 N N . THR A 1 108 ? 29.785 4.096 25.566 1.00 45.59 108 THR A N 1
ATOM 861 C CA . THR A 1 108 ? 31.151 3.955 26.096 1.00 45.59 108 THR A CA 1
ATOM 862 C C . THR A 1 108 ? 32.096 4.033 24.907 1.00 45.59 108 THR A C 1
ATOM 864 O O . THR A 1 108 ? 32.617 3.029 24.435 1.00 45.59 108 THR A O 1
ATOM 867 N N . GLY A 1 109 ? 32.227 5.229 24.341 1.00 41.59 109 GLY A N 1
ATOM 868 C CA . GLY A 1 109 ? 32.976 5.443 23.108 1.00 41.59 109 GLY A CA 1
ATOM 869 C C . GLY A 1 109 ? 33.044 6.921 22.768 1.00 41.59 109 GLY A C 1
ATOM 870 O O . GLY A 1 109 ? 32.102 7.500 22.245 1.00 41.59 109 GLY A O 1
ATOM 871 N N . ASN A 1 110 ? 34.156 7.519 23.158 1.00 45.09 110 ASN A N 1
ATOM 872 C CA . ASN A 1 110 ? 34.593 8.885 22.917 1.00 45.09 110 ASN A CA 1
ATOM 873 C C . ASN A 1 110 ? 34.569 9.239 21.411 1.00 45.09 110 ASN A C 1
ATOM 875 O O . ASN A 1 110 ? 35.076 8.439 20.637 1.00 45.09 110 ASN A O 1
ATOM 879 N N . THR A 1 111 ? 34.042 10.411 21.019 1.00 45.47 111 THR A N 1
ATOM 880 C CA . THR A 1 111 ? 34.734 11.444 20.204 1.00 45.47 111 THR A CA 1
ATOM 881 C C . THR A 1 111 ? 33.788 12.520 19.653 1.00 45.47 111 THR A C 1
ATOM 883 O O . THR A 1 111 ? 32.753 12.235 19.059 1.00 45.47 111 THR A O 1
ATOM 886 N N . ASN A 1 112 ? 34.237 13.759 19.845 1.00 48.72 112 ASN A N 1
ATOM 887 C CA . ASN A 1 112 ? 33.836 15.050 19.279 1.00 48.72 112 ASN A CA 1
ATOM 888 C C . ASN A 1 112 ? 33.172 15.001 17.887 1.00 48.72 112 ASN A C 1
ATOM 890 O O . ASN A 1 112 ? 33.798 14.569 16.920 1.00 48.72 112 ASN A O 1
ATOM 894 N N . ALA A 1 113 ? 31.956 15.544 17.771 1.00 41.22 113 ALA A N 1
ATOM 895 C CA . ALA A 1 113 ? 31.313 15.828 16.490 1.00 41.22 113 ALA A CA 1
ATOM 896 C C . ALA A 1 113 ? 31.445 17.324 16.175 1.00 41.22 113 ALA A C 1
ATOM 898 O O . ALA A 1 113 ? 30.917 18.177 16.887 1.00 41.22 113 ALA A O 1
ATOM 899 N N . VAL A 1 114 ? 32.212 17.598 15.124 1.00 43.84 114 VAL A N 1
ATOM 900 C CA . VAL A 1 114 ? 32.412 18.905 14.502 1.00 43.84 114 VAL A CA 1
ATOM 901 C C . VAL A 1 114 ? 31.159 19.257 13.707 1.00 43.84 114 VAL A C 1
ATOM 903 O O . VAL A 1 114 ? 30.656 18.448 12.929 1.00 43.84 114 VAL A O 1
ATOM 906 N N . ASP A 1 115 ? 30.673 20.470 13.935 1.00 49.31 115 ASP A N 1
ATOM 907 C CA . ASP A 1 115 ? 29.549 21.083 13.242 1.00 49.31 115 ASP A CA 1
ATOM 908 C C . ASP A 1 115 ? 29.957 21.402 11.794 1.00 49.31 115 ASP A C 1
ATOM 910 O O . ASP A 1 115 ? 31.010 21.994 11.540 1.00 49.31 115 ASP A O 1
ATOM 914 N N . SER A 1 116 ? 29.175 20.956 10.817 1.00 41.12 116 SER A N 1
ATOM 915 C CA . SER A 1 116 ? 29.399 21.266 9.402 1.00 41.12 116 SER A CA 1
ATOM 916 C C . SER A 1 116 ? 28.055 21.405 8.711 1.00 41.12 116 SER A C 1
ATOM 918 O O . SER A 1 116 ? 27.486 20.463 8.163 1.00 41.12 116 SER A O 1
ATOM 920 N N . SER A 1 117 ? 27.550 22.630 8.776 1.00 47.03 117 SER A N 1
ATOM 921 C CA . SER A 1 117 ? 26.423 23.141 8.016 1.00 47.03 117 SER A CA 1
ATOM 922 C C . SER A 1 117 ? 26.804 23.268 6.539 1.00 47.03 117 SER A C 1
ATOM 924 O O . SER A 1 117 ? 27.462 24.215 6.115 1.00 47.03 117 SER A O 1
ATOM 926 N N . ILE A 1 118 ? 26.365 22.305 5.729 1.00 44.28 118 ILE A N 1
ATOM 927 C CA . ILE A 1 118 ? 26.343 22.442 4.271 1.00 44.28 118 ILE A CA 1
ATOM 928 C C . ILE A 1 118 ? 24.890 22.317 3.820 1.00 44.28 118 ILE A C 1
ATOM 930 O O . ILE A 1 118 ? 24.298 21.240 3.821 1.00 44.28 118 ILE A O 1
ATOM 934 N N . SER A 1 119 ? 24.320 23.467 3.461 1.00 49.12 119 SER A N 1
ATOM 935 C CA . SER A 1 119 ? 23.022 23.612 2.809 1.00 49.12 119 SER A CA 1
ATOM 936 C C . SER A 1 119 ? 23.034 22.899 1.454 1.00 49.12 119 SER A C 1
ATOM 938 O O . SER A 1 119 ? 23.531 23.435 0.466 1.00 49.12 119 SER A O 1
ATOM 940 N N . GLY A 1 120 ? 22.491 21.680 1.430 1.00 41.88 120 GLY A N 1
ATOM 941 C CA . GLY A 1 120 ? 22.206 20.889 0.235 1.00 41.88 120 GLY A CA 1
ATOM 942 C C . GLY A 1 120 ? 20.702 20.853 -0.039 1.00 41.88 120 GLY A C 1
ATOM 943 O O . GLY A 1 120 ? 19.903 20.417 0.786 1.00 41.88 120 GLY A O 1
ATOM 944 N N . THR A 1 121 ? 20.334 21.364 -1.202 1.00 48.06 121 THR A N 1
ATOM 945 C CA . THR A 1 121 ? 19.004 21.743 -1.680 1.00 48.06 121 THR A CA 1
ATOM 946 C C . THR A 1 121 ? 18.050 20.544 -1.869 1.00 48.06 121 THR A C 1
ATOM 948 O O . THR A 1 121 ? 18.403 19.554 -2.501 1.00 48.06 121 THR A O 1
ATOM 951 N N . SER A 1 122 ? 16.831 20.664 -1.320 1.00 51.62 122 SER A N 1
ATOM 952 C CA . SER A 1 122 ? 15.575 19.915 -1.575 1.00 51.62 122 SER A CA 1
ATOM 953 C C . SER A 1 122 ? 15.513 18.377 -1.464 1.00 51.62 122 SER A C 1
ATOM 955 O O . SER A 1 122 ? 14.532 17.894 -0.905 1.00 51.62 122 SER A O 1
ATOM 957 N N . THR A 1 123 ? 16.481 17.578 -1.917 1.00 49.06 123 THR A N 1
ATOM 958 C CA . THR A 1 123 ? 16.394 16.095 -1.855 1.00 49.06 123 THR A CA 1
ATOM 959 C C . THR A 1 123 ? 16.539 15.543 -0.436 1.00 49.06 123 THR A C 1
ATOM 961 O O . THR A 1 123 ? 15.853 14.590 -0.060 1.00 49.06 123 THR A O 1
ATOM 964 N N . PHE A 1 124 ? 17.364 16.189 0.391 1.00 47.03 124 PHE A N 1
ATOM 965 C CA . PHE A 1 124 ? 17.551 15.811 1.793 1.00 47.03 124 PHE A CA 1
ATOM 966 C C . PHE A 1 124 ? 16.269 15.963 2.620 1.00 47.03 124 PHE A C 1
ATOM 968 O O . PHE A 1 124 ? 15.976 15.107 3.450 1.00 47.03 124 PHE A O 1
ATOM 975 N N . SER A 1 125 ? 15.450 16.984 2.348 1.00 53.12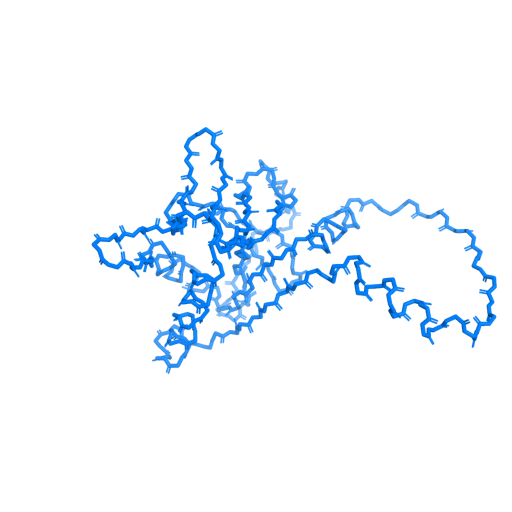 125 SER A N 1
ATOM 976 C CA . SER A 1 125 ? 14.203 17.222 3.084 1.00 53.12 125 SER A CA 1
ATOM 977 C C . SER A 1 125 ? 13.153 16.124 2.856 1.00 53.12 125 SER A C 1
ATOM 979 O O . SER A 1 125 ? 12.428 15.771 3.785 1.00 53.12 125 SER A O 1
ATOM 981 N N . PHE A 1 126 ? 13.090 15.540 1.651 1.00 55.38 126 PHE A N 1
ATOM 982 C CA . PHE A 1 126 ? 12.165 14.439 1.347 1.00 55.38 126 PHE A CA 1
ATOM 983 C C . PHE A 1 126 ? 12.568 13.136 2.047 1.00 55.38 126 PHE A C 1
ATOM 985 O O . PHE A 1 126 ? 11.717 12.464 2.631 1.00 55.38 126 PHE A O 1
ATOM 992 N N . LEU A 1 127 ? 13.864 12.804 2.054 1.00 57.22 127 LEU A N 1
ATOM 993 C CA . LEU A 1 127 ? 14.370 11.612 2.743 1.00 57.22 127 LEU A CA 1
ATOM 994 C C . LEU A 1 127 ? 14.184 11.712 4.262 1.00 57.22 127 LEU A C 1
ATOM 996 O O . LEU A 1 127 ? 13.765 10.739 4.889 1.00 57.22 127 LEU A O 1
ATOM 1000 N N . SER A 1 128 ? 14.392 12.900 4.845 1.00 59.16 128 SER A N 1
ATOM 1001 C CA . SER A 1 128 ? 14.104 13.156 6.263 1.00 59.16 128 SER A CA 1
ATOM 1002 C C . SER A 1 128 ? 12.629 12.943 6.621 1.00 59.16 128 SER A C 1
ATOM 1004 O O . SER A 1 128 ? 12.327 12.539 7.740 1.00 59.16 128 SER A O 1
ATOM 1006 N N . SER A 1 129 ? 11.709 13.176 5.680 1.00 67.44 129 SER A N 1
ATOM 1007 C CA . SER A 1 129 ? 10.272 12.990 5.900 1.00 67.44 129 SER A CA 1
ATOM 1008 C C . SER A 1 129 ? 9.790 11.554 5.680 1.00 67.44 129 SER A C 1
ATOM 1010 O O . SER A 1 129 ? 8.789 11.173 6.276 1.00 67.44 129 SER A O 1
ATOM 1012 N N . ILE A 1 130 ? 10.451 10.745 4.843 1.00 77.31 130 ILE A N 1
ATOM 1013 C CA . ILE A 1 130 ? 10.124 9.310 4.728 1.00 77.31 130 ILE A CA 1
ATOM 1014 C C . ILE A 1 130 ? 10.678 8.540 5.934 1.00 77.31 130 ILE A C 1
ATOM 1016 O O . ILE A 1 130 ? 10.071 7.577 6.392 1.00 77.31 130 ILE A O 1
ATOM 1020 N N . ALA A 1 131 ? 11.806 8.993 6.488 1.00 77.25 131 ALA A N 1
ATOM 1021 C CA . ALA A 1 131 ? 12.409 8.417 7.687 1.00 77.25 131 ALA A CA 1
ATOM 1022 C C . ALA A 1 131 ? 11.553 8.576 8.960 1.00 77.25 131 ALA A C 1
ATOM 1024 O O . ALA A 1 131 ? 11.884 7.981 9.982 1.00 77.25 131 ALA A O 1
ATOM 1025 N N . SER A 1 132 ? 10.474 9.366 8.915 1.00 85.88 132 SER A N 1
ATOM 1026 C CA . SER A 1 132 ? 9.561 9.607 10.040 1.00 85.88 132 SER A CA 1
ATOM 1027 C C . SER A 1 132 ? 8.180 8.957 9.880 1.00 85.88 132 SER A C 1
ATOM 1029 O O . SER A 1 132 ? 7.307 9.186 10.718 1.00 85.88 132 SER A O 1
ATOM 1031 N N . ILE A 1 133 ? 7.982 8.120 8.854 1.00 93.25 133 ILE A N 1
ATOM 1032 C CA . ILE A 1 133 ? 6.722 7.405 8.616 1.00 93.25 133 ILE A CA 1
ATOM 1033 C C . ILE A 1 133 ? 6.920 5.888 8.577 1.00 93.25 133 ILE A C 1
ATOM 1035 O O . ILE A 1 133 ? 7.934 5.396 8.083 1.00 93.25 133 ILE A O 1
ATOM 1039 N N . ASP A 1 134 ? 5.918 5.140 9.042 1.00 95.69 134 ASP A N 1
ATOM 1040 C CA . ASP A 1 134 ? 5.863 3.699 8.797 1.00 95.69 134 ASP A CA 1
ATOM 1041 C C . ASP A 1 134 ? 5.129 3.452 7.484 1.00 95.69 134 ASP A C 1
ATOM 1043 O O . ASP A 1 134 ? 4.051 4.012 7.253 1.00 95.69 134 ASP A O 1
ATOM 1047 N N . TYR A 1 135 ? 5.668 2.590 6.630 1.00 96.75 135 TYR A N 1
ATOM 1048 C CA . TYR A 1 135 ? 5.069 2.301 5.333 1.00 96.75 135 TYR A CA 1
ATOM 1049 C C . TYR A 1 135 ? 5.402 0.900 4.832 1.00 96.75 135 TYR A C 1
ATOM 1051 O O . TYR A 1 135 ? 6.401 0.283 5.205 1.00 96.75 135 TYR A O 1
ATOM 1059 N N . ILE A 1 136 ? 4.555 0.409 3.936 1.00 98.12 136 ILE A N 1
ATOM 1060 C CA . ILE A 1 136 ? 4.829 -0.764 3.112 1.00 98.12 136 ILE A CA 1
ATOM 1061 C C . ILE A 1 136 ? 5.263 -0.277 1.731 1.00 98.12 136 ILE A C 1
ATOM 1063 O O . ILE A 1 136 ? 4.620 0.591 1.140 1.00 98.12 136 ILE A O 1
ATOM 1067 N N . LYS A 1 137 ? 6.345 -0.855 1.212 1.00 97.44 137 LYS A N 1
ATOM 1068 C CA . LYS A 1 137 ? 6.839 -0.620 -0.144 1.00 97.44 137 LYS A CA 1
ATOM 1069 C C . LYS A 1 137 ? 6.623 -1.870 -0.991 1.00 97.44 137 LYS A C 1
ATOM 1071 O O . LYS A 1 137 ? 7.051 -2.961 -0.605 1.00 97.44 137 LYS A O 1
ATOM 1076 N N . ILE A 1 138 ? 5.940 -1.707 -2.124 1.00 98.12 138 ILE A N 1
ATOM 1077 C CA . ILE A 1 138 ? 5.574 -2.800 -3.037 1.00 98.12 138 ILE A CA 1
ATOM 1078 C C . ILE A 1 138 ? 6.284 -2.588 -4.370 1.00 98.12 138 ILE A C 1
ATOM 1080 O O . ILE A 1 138 ? 5.863 -1.757 -5.174 1.00 98.12 138 ILE A O 1
ATOM 1084 N N . TYR A 1 139 ? 7.357 -3.336 -4.594 1.00 97.69 139 TYR A N 1
ATOM 1085 C CA . TYR A 1 139 ? 8.164 -3.289 -5.810 1.00 97.69 139 TYR A CA 1
ATOM 1086 C C . TYR A 1 139 ? 7.518 -4.127 -6.910 1.00 97.69 139 TYR A C 1
ATOM 1088 O O . TYR A 1 139 ? 7.062 -5.238 -6.642 1.00 97.69 139 TYR A O 1
ATOM 1096 N N . HIS A 1 140 ? 7.486 -3.598 -8.127 1.00 96.19 140 HIS A N 1
ATOM 1097 C CA . HIS A 1 140 ? 6.887 -4.237 -9.295 1.00 96.19 140 HIS A CA 1
ATOM 1098 C C . HIS A 1 140 ? 7.449 -3.633 -10.587 1.00 96.19 140 HIS A C 1
ATOM 1100 O O . HIS A 1 140 ? 8.056 -2.562 -10.568 1.00 96.19 140 HIS A O 1
ATOM 1106 N N . ASP A 1 141 ? 7.207 -4.295 -11.712 1.00 94.69 141 ASP A N 1
ATOM 1107 C CA . ASP A 1 141 ? 7.587 -3.779 -13.028 1.00 94.69 141 ASP A CA 1
ATOM 1108 C C . ASP A 1 141 ? 6.576 -2.743 -13.527 1.00 94.69 141 ASP A C 1
ATOM 1110 O O . ASP A 1 141 ? 5.362 -2.895 -1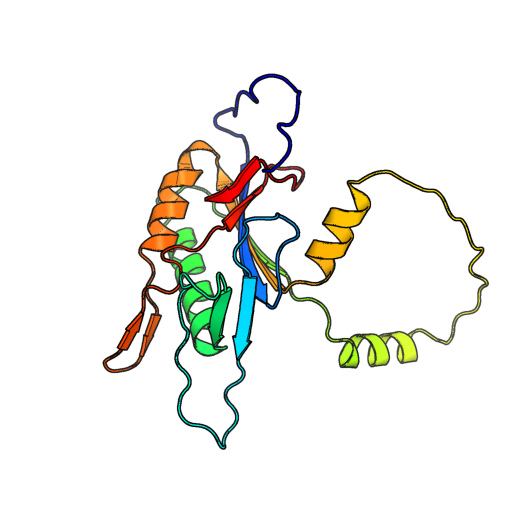3.342 1.00 94.69 141 ASP A O 1
ATOM 1114 N N . TRP A 1 142 ? 7.066 -1.708 -14.212 1.00 93.19 142 TRP A N 1
ATOM 1115 C CA . TRP A 1 142 ? 6.263 -0.586 -14.699 1.00 93.19 142 TRP A CA 1
ATOM 1116 C C . TRP A 1 142 ? 4.966 -0.991 -15.430 1.00 93.19 142 TRP A C 1
ATOM 1118 O O . TRP A 1 142 ? 3.908 -0.454 -15.073 1.00 93.19 142 TRP A O 1
ATOM 1128 N N . PRO A 1 143 ? 4.956 -1.974 -16.361 1.00 93.56 143 PRO A N 1
ATOM 1129 C CA . PRO A 1 143 ? 3.732 -2.370 -17.070 1.00 93.56 143 PRO A CA 1
ATOM 1130 C C . PRO A 1 143 ? 2.610 -2.891 -16.157 1.00 93.56 143 PRO A C 1
ATOM 1132 O O . PRO A 1 143 ? 1.454 -2.989 -16.568 1.00 93.56 143 PRO A O 1
ATOM 1135 N N . ARG A 1 144 ? 2.929 -3.247 -14.906 1.00 94.12 144 ARG A N 1
ATOM 1136 C CA . ARG A 1 144 ? 1.992 -3.802 -13.919 1.00 94.12 144 ARG A CA 1
ATOM 1137 C C . ARG A 1 144 ? 1.452 -2.759 -12.943 1.00 94.12 144 ARG A C 1
ATOM 1139 O O . ARG A 1 144 ? 0.547 -3.084 -12.176 1.00 94.12 144 ARG A O 1
ATOM 1146 N N . THR A 1 145 ? 1.934 -1.517 -13.009 1.00 93.81 145 THR A N 1
ATOM 1147 C CA . THR A 1 145 ? 1.601 -0.423 -12.080 1.00 93.81 145 THR A CA 1
ATOM 1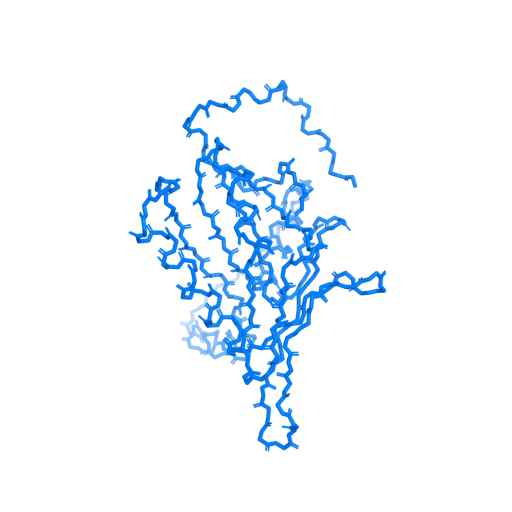148 C C . THR A 1 145 ? 0.104 -0.265 -11.836 1.00 93.81 145 THR A C 1
ATOM 1150 O O . THR A 1 145 ? -0.355 -0.332 -10.692 1.00 93.81 145 THR A O 1
ATOM 1153 N N . TYR A 1 146 ? -0.679 -0.105 -12.906 1.00 94.50 146 TYR A N 1
ATOM 1154 C CA . TYR A 1 146 ? -2.124 0.118 -12.805 1.00 94.50 146 TYR A CA 1
ATOM 1155 C C . TYR A 1 146 ? -2.891 -1.128 -12.375 1.00 94.50 146 TYR A C 1
ATOM 1157 O O . TYR A 1 146 ? -3.863 -1.030 -11.626 1.00 94.50 146 TYR A O 1
ATOM 1165 N N . HIS A 1 147 ? -2.448 -2.308 -12.813 1.00 95.75 147 HIS A N 1
ATOM 1166 C CA . HIS A 1 147 ? -3.090 -3.554 -12.416 1.00 95.75 147 HIS A CA 1
ATOM 1167 C C . HIS A 1 147 ? -2.904 -3.802 -10.914 1.00 95.75 147 HIS A C 1
ATOM 1169 O O . HIS A 1 147 ? -3.860 -4.121 -10.209 1.00 95.75 147 HIS A O 1
ATOM 1175 N N . LEU A 1 148 ? -1.692 -3.571 -10.404 1.00 96.75 148 LEU A N 1
ATOM 1176 C CA . LEU A 1 148 ? -1.417 -3.634 -8.976 1.00 96.75 148 LEU A CA 1
ATOM 1177 C C . LEU A 1 148 ? -2.215 -2.570 -8.207 1.00 96.75 148 LEU A C 1
ATOM 1179 O O . LEU A 1 148 ? -2.846 -2.913 -7.211 1.00 96.75 148 LEU A O 1
ATOM 1183 N N . ARG A 1 149 ? -2.281 -1.316 -8.685 1.00 96.75 149 ARG A N 1
ATOM 1184 C CA . ARG A 1 149 ? -3.108 -0.263 -8.058 1.00 96.75 149 ARG A CA 1
ATOM 1185 C C . ARG A 1 149 ? -4.577 -0.681 -7.946 1.00 96.75 149 ARG A C 1
ATOM 1187 O O . ARG A 1 149 ? -5.163 -0.510 -6.880 1.00 96.75 149 ARG A O 1
ATOM 1194 N N . SER A 1 150 ? -5.135 -1.278 -9.000 1.00 96.69 150 SER A N 1
ATOM 1195 C CA . SER A 1 150 ? -6.517 -1.771 -9.021 1.00 96.69 150 SER A CA 1
ATOM 1196 C C . SER A 1 150 ? -6.756 -2.894 -8.007 1.00 96.69 150 SER A C 1
ATOM 1198 O O . SER A 1 150 ? -7.776 -2.892 -7.319 1.00 96.69 150 SER A O 1
ATOM 1200 N N . LEU A 1 151 ? -5.806 -3.821 -7.848 1.00 96.75 151 LEU A N 1
ATOM 1201 C CA . LEU A 1 151 ? -5.890 -4.867 -6.823 1.00 96.75 151 LEU A CA 1
ATOM 1202 C C . LEU A 1 151 ? -5.822 -4.300 -5.405 1.00 96.75 151 LEU A C 1
ATOM 1204 O O . LEU A 1 151 ? -6.547 -4.769 -4.527 1.00 96.75 151 LEU A O 1
ATOM 1208 N N . LEU A 1 152 ? -4.985 -3.284 -5.186 1.00 97.50 152 LEU A N 1
ATOM 1209 C CA . LEU A 1 152 ? -4.932 -2.570 -3.913 1.00 97.50 152 LEU A CA 1
ATOM 1210 C C . LEU A 1 152 ? -6.275 -1.887 -3.609 1.00 97.50 152 LEU A C 1
ATOM 1212 O O . LEU A 1 152 ? -6.780 -2.028 -2.499 1.00 97.50 152 LEU A O 1
ATOM 1216 N N . ASP A 1 153 ? -6.904 -1.234 -4.590 1.00 95.88 153 ASP A N 1
ATOM 1217 C CA . ASP A 1 153 ? -8.238 -0.628 -4.425 1.00 95.88 153 ASP A CA 1
ATOM 1218 C C . ASP A 1 153 ? -9.352 -1.656 -4.199 1.00 95.88 153 ASP A C 1
ATOM 1220 O O . ASP A 1 153 ? -10.331 -1.389 -3.497 1.00 95.88 153 ASP A O 1
ATOM 1224 N N . ALA A 1 154 ? -9.225 -2.839 -4.800 1.00 96.94 154 ALA A N 1
ATOM 1225 C CA . ALA A 1 154 ? -10.192 -3.917 -4.647 1.00 96.94 154 ALA A CA 1
ATOM 1226 C C . ALA A 1 154 ? -10.100 -4.611 -3.279 1.00 96.94 154 ALA A C 1
ATOM 1228 O O . ALA A 1 154 ? -11.070 -5.257 -2.866 1.00 96.94 154 ALA A O 1
ATOM 1229 N N . TRP A 1 155 ? -8.967 -4.488 -2.578 1.00 97.81 155 TRP A N 1
ATOM 1230 C CA . TRP A 1 155 ? -8.773 -5.111 -1.275 1.00 97.81 155 TRP A CA 1
ATOM 1231 C C . TRP A 1 155 ? -9.778 -4.594 -0.242 1.00 97.81 155 TRP A C 1
ATOM 1233 O O . TRP A 1 155 ? -10.082 -3.401 -0.153 1.00 97.81 155 TRP A O 1
ATOM 1243 N N . SER A 1 156 ? -10.277 -5.509 0.587 1.00 97.62 156 SER A N 1
ATOM 1244 C CA . SER A 1 156 ? -11.182 -5.184 1.682 1.00 97.62 156 SER A CA 1
ATOM 1245 C C . SER A 1 156 ? -10.778 -5.877 2.972 1.00 97.62 156 SER A C 1
ATOM 1247 O O . SER A 1 156 ? -10.491 -7.074 2.984 1.00 97.62 156 SER A O 1
ATOM 1249 N N . PHE A 1 157 ? -10.834 -5.132 4.069 1.00 97.19 157 PHE A N 1
ATOM 1250 C CA . PHE A 1 157 ? -10.787 -5.680 5.413 1.00 97.19 157 PHE A CA 1
ATOM 1251 C C . PHE A 1 157 ? -12.165 -6.229 5.794 1.00 97.19 157 PHE A C 1
ATOM 1253 O O . PHE A 1 157 ? -13.169 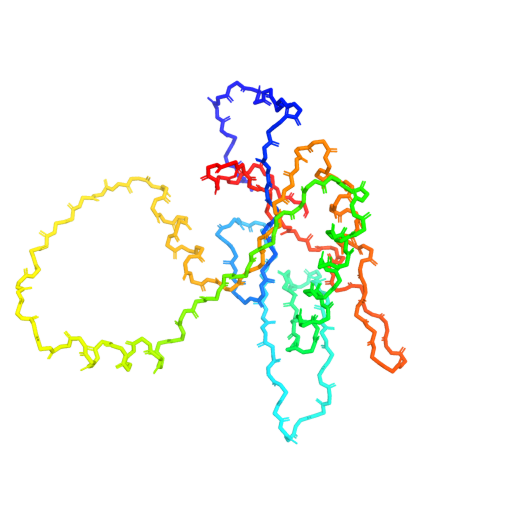-5.535 5.645 1.00 97.19 157 PHE A O 1
ATOM 1260 N N . GLU A 1 158 ? -12.211 -7.457 6.306 1.00 95.69 158 GLU A N 1
ATOM 1261 C CA . GLU A 1 158 ? -13.452 -8.124 6.718 1.00 95.69 158 GLU A CA 1
ATOM 1262 C C . GLU A 1 158 ? -13.401 -8.465 8.212 1.00 95.69 158 GLU A C 1
ATOM 1264 O O . GLU A 1 158 ? -12.448 -9.090 8.673 1.00 95.69 158 GLU A O 1
ATOM 1269 N N . SER A 1 159 ? -14.404 -8.068 8.993 1.00 92.12 159 SER A N 1
ATOM 1270 C CA . SER A 1 159 ? -14.481 -8.372 10.427 1.00 92.12 159 SER A CA 1
ATOM 1271 C C . SER A 1 159 ? -15.930 -8.547 10.871 1.00 92.12 159 SER A C 1
ATOM 1273 O O . SER A 1 159 ? -16.660 -7.569 11.048 1.00 92.12 159 SER A O 1
ATOM 1275 N N . GLY A 1 160 ? -16.341 -9.804 11.060 1.00 90.50 160 GLY A N 1
ATOM 1276 C CA . GLY A 1 160 ? -17.740 -10.146 11.306 1.00 90.50 160 GLY A CA 1
ATOM 1277 C C . GLY A 1 160 ? -18.600 -9.713 10.121 1.00 90.50 160 GLY A C 1
ATOM 1278 O O . GLY A 1 160 ? -18.332 -10.101 8.989 1.00 90.50 160 GLY A O 1
ATOM 1279 N N . GLU A 1 161 ? -19.585 -8.859 10.382 1.00 91.94 161 GLU A N 1
ATOM 1280 C CA . GLU A 1 161 ? -20.497 -8.317 9.365 1.00 91.94 161 GLU A CA 1
ATOM 1281 C C . GLU A 1 161 ? -19.920 -7.121 8.587 1.00 91.94 161 GLU A C 1
ATOM 1283 O O . GLU A 1 161 ? -20.518 -6.651 7.620 1.00 91.94 161 GLU A O 1
ATOM 1288 N N . HIS A 1 162 ? -18.747 -6.614 8.976 1.00 93.31 162 HIS A N 1
ATOM 1289 C CA . HIS A 1 162 ? -18.160 -5.430 8.357 1.00 93.31 162 HIS A CA 1
ATOM 1290 C C . HIS A 1 162 ? -17.218 -5.814 7.219 1.00 93.31 162 HIS A C 1
ATOM 1292 O O . HIS A 1 162 ? -16.256 -6.553 7.429 1.00 93.31 162 HIS A O 1
ATOM 1298 N N . LYS A 1 163 ? -17.442 -5.239 6.033 1.00 96.56 163 LYS A N 1
ATOM 1299 C CA . LYS A 1 163 ? -16.531 -5.296 4.883 1.00 96.56 163 LYS A CA 1
ATOM 1300 C C . LYS A 1 163 ? -16.150 -3.882 4.462 1.00 96.56 163 LYS A C 1
ATOM 1302 O O . LYS A 1 163 ? -16.999 -3.111 4.027 1.00 96.56 163 LYS A O 1
ATOM 1307 N N . ILE A 1 164 ? -14.871 -3.543 4.587 1.00 96.94 164 ILE A N 1
ATOM 1308 C CA . ILE A 1 164 ? -14.365 -2.177 4.428 1.00 96.94 164 ILE A CA 1
ATOM 1309 C C . ILE A 1 164 ? -13.309 -2.159 3.330 1.00 96.94 164 ILE A C 1
ATOM 1311 O O . ILE A 1 164 ? -12.251 -2.770 3.471 1.00 96.94 164 ILE A O 1
ATOM 1315 N N . ARG A 1 165 ? -13.569 -1.431 2.240 1.00 97.31 165 ARG A N 1
ATOM 1316 C CA . ARG A 1 165 ? -12.564 -1.155 1.206 1.00 97.31 165 ARG A CA 1
ATOM 1317 C C . ARG A 1 165 ? -11.625 -0.051 1.675 1.00 97.31 165 ARG A C 1
ATOM 1319 O O . ARG A 1 165 ? -11.851 1.124 1.413 1.00 97.31 165 ARG A O 1
ATOM 1326 N N . LEU A 1 166 ? -10.603 -0.447 2.425 1.00 96.81 166 LEU A N 1
ATOM 1327 C CA . LEU A 1 166 ? -9.774 0.477 3.196 1.00 96.81 166 LEU A CA 1
ATOM 1328 C C . LEU A 1 166 ? -8.939 1.431 2.333 1.00 96.81 166 LEU A C 1
ATOM 1330 O O . LEU A 1 166 ? -8.657 2.545 2.755 1.00 96.81 166 LEU A O 1
ATOM 1334 N N . LEU A 1 167 ? -8.537 0.994 1.138 1.00 97.19 167 LEU A N 1
ATOM 1335 C CA . LEU A 1 167 ? -7.627 1.753 0.275 1.00 97.19 167 LEU A CA 1
ATOM 1336 C C . LEU A 1 167 ? -8.342 2.555 -0.817 1.00 97.19 167 LEU A C 1
ATOM 1338 O O . LEU A 1 167 ? -7.692 3.269 -1.577 1.00 97.19 167 LEU A O 1
ATOM 1342 N N . VAL A 1 168 ? -9.674 2.479 -0.888 1.00 95.50 168 VAL A N 1
ATOM 1343 C CA . VAL A 1 168 ? -10.445 3.239 -1.876 1.00 95.50 168 VAL A CA 1
ATOM 1344 C C . VAL A 1 168 ? -10.314 4.733 -1.609 1.00 95.50 168 VAL A C 1
ATOM 1346 O O . VAL A 1 168 ? -10.527 5.197 -0.492 1.00 95.50 168 VAL A O 1
ATOM 1349 N N . GLY A 1 169 ? -9.983 5.481 -2.664 1.00 94.38 169 GLY A N 1
ATOM 1350 C CA . GLY A 1 169 ? -9.791 6.930 -2.605 1.00 94.38 169 GLY A CA 1
ATOM 1351 C C . GLY A 1 169 ? -8.461 7.361 -1.985 1.00 94.38 169 GLY A C 1
ATOM 1352 O O . GLY A 1 169 ? -8.203 8.562 -1.901 1.00 94.38 169 GLY A O 1
ATOM 1353 N N . ALA A 1 170 ? -7.616 6.414 -1.565 1.00 96.69 170 ALA A N 1
ATOM 1354 C CA . ALA A 1 170 ? -6.271 6.720 -1.113 1.00 96.69 170 ALA A CA 1
ATOM 1355 C C . ALA A 1 170 ? -5.387 7.132 -2.290 1.00 96.69 170 ALA A C 1
ATOM 1357 O O . ALA A 1 170 ? -5.470 6.571 -3.375 1.00 96.69 170 ALA A O 1
ATOM 1358 N N . LYS A 1 171 ? -4.529 8.111 -2.038 1.00 96.12 171 LYS A N 1
ATOM 1359 C CA . LYS A 1 171 ? -3.569 8.678 -2.972 1.00 96.12 171 LYS A CA 1
ATOM 1360 C C . LYS A 1 171 ? -2.177 8.196 -2.591 1.00 96.12 171 LYS A C 1
ATOM 1362 O O . LYS A 1 171 ? -1.535 8.775 -1.706 1.00 96.12 171 LYS A O 1
ATOM 1367 N N . PHE A 1 172 ? -1.730 7.115 -3.219 1.00 95.94 172 PHE A N 1
ATOM 1368 C CA . PHE A 1 172 ? -0.421 6.517 -2.973 1.00 95.94 172 PHE A CA 1
ATOM 1369 C C . PHE A 1 172 ? 0.633 7.109 -3.888 1.00 95.94 172 PHE A C 1
ATOM 1371 O O . PHE A 1 172 ? 0.332 7.586 -4.976 1.00 95.94 172 PHE A O 1
ATOM 1378 N N . VAL A 1 173 ? 1.886 7.071 -3.444 1.00 95.19 173 VAL A N 1
ATOM 1379 C CA . VAL A 1 173 ? 3.010 7.586 -4.226 1.00 95.19 173 VAL A CA 1
ATOM 1380 C C . VAL A 1 173 ? 3.648 6.432 -4.986 1.00 95.19 173 VAL A C 1
ATOM 1382 O O . VAL A 1 173 ? 4.031 5.429 -4.379 1.00 95.19 173 VAL A O 1
ATOM 1385 N N . LEU A 1 174 ? 3.760 6.583 -6.303 1.00 95.69 174 LEU A N 1
ATOM 1386 C CA . LEU A 1 174 ? 4.572 5.725 -7.153 1.00 95.69 174 LEU A CA 1
ATOM 1387 C C . LEU A 1 174 ? 5.990 6.279 -7.182 1.00 95.69 174 LEU A C 1
ATOM 1389 O O . LEU A 1 174 ? 6.193 7.455 -7.494 1.00 95.69 174 LEU A O 1
ATOM 1393 N N . LEU A 1 175 ? 6.955 5.427 -6.873 1.00 94.00 175 LEU A N 1
ATOM 1394 C CA . LEU A 1 175 ? 8.367 5.762 -6.867 1.00 94.00 175 LEU A CA 1
ATOM 1395 C C . LEU A 1 175 ? 9.105 5.044 -7.997 1.00 94.00 175 LEU A C 1
ATOM 1397 O O . LEU A 1 175 ? 8.800 3.882 -8.277 1.00 94.00 175 LEU A O 1
ATOM 1401 N N . ASP A 1 176 ? 10.101 5.710 -8.577 1.00 92.12 176 ASP A N 1
ATOM 1402 C CA . ASP A 1 176 ? 11.073 5.087 -9.480 1.00 92.12 176 ASP A CA 1
ATOM 1403 C C . ASP A 1 176 ? 12.091 4.212 -8.710 1.00 92.12 176 ASP A C 1
ATOM 1405 O O . ASP A 1 176 ? 12.051 4.077 -7.479 1.00 92.12 176 ASP A O 1
ATOM 1409 N N . GLU A 1 177 ? 13.040 3.624 -9.438 1.00 89.06 177 GLU A N 1
ATOM 1410 C CA . GLU A 1 177 ? 14.139 2.819 -8.886 1.00 89.06 177 GLU A CA 1
ATOM 1411 C C . GLU A 1 177 ? 15.043 3.596 -7.906 1.00 89.06 177 GLU A C 1
ATOM 1413 O O . GLU A 1 177 ? 15.616 3.017 -6.981 1.00 89.06 177 GLU A O 1
ATOM 1418 N N . LYS A 1 178 ? 15.121 4.924 -8.058 1.00 86.81 178 LYS A N 1
ATOM 1419 C CA . LYS A 1 178 ? 15.894 5.841 -7.208 1.00 86.81 178 LYS A CA 1
ATOM 1420 C C . LYS A 1 178 ? 15.073 6.370 -6.028 1.00 86.81 178 LYS A C 1
ATOM 1422 O O . LYS A 1 178 ? 15.571 7.167 -5.239 1.00 86.81 178 LYS A O 1
ATOM 1427 N N . SER A 1 179 ? 13.846 5.874 -5.850 1.00 87.12 179 SER A N 1
ATOM 1428 C CA . SER A 1 179 ? 12.891 6.307 -4.826 1.00 87.12 179 SER A CA 1
ATOM 1429 C C . SER A 1 179 ? 12.422 7.764 -4.958 1.00 87.12 179 SER A C 1
ATOM 1431 O O . SER A 1 179 ? 11.990 8.360 -3.970 1.00 87.12 179 SER A O 1
ATOM 1433 N N . ASN A 1 180 ? 12.451 8.326 -6.167 1.00 87.00 180 ASN A N 1
ATOM 1434 C CA . ASN A 1 180 ? 11.844 9.620 -6.465 1.00 87.00 180 ASN A CA 1
ATOM 1435 C C . ASN A 1 180 ? 10.360 9.450 -6.789 1.00 87.00 180 ASN A C 1
ATOM 1437 O O . ASN A 1 180 ? 9.962 8.485 -7.438 1.00 87.00 180 ASN A O 1
ATOM 1441 N N . GLY A 1 181 ? 9.538 10.410 -6.363 1.00 86.00 181 GLY A N 1
ATOM 1442 C CA . GLY A 1 181 ? 8.110 10.424 -6.678 1.00 86.00 181 GLY A CA 1
ATOM 1443 C C . GLY A 1 181 ? 7.858 10.678 -8.159 1.00 86.00 181 GLY A C 1
ATOM 1444 O O . GLY A 1 181 ? 8.134 11.771 -8.645 1.00 86.00 181 GLY A O 1
ATOM 1445 N N . VAL A 1 182 ? 7.283 9.689 -8.839 1.00 86.38 182 VAL A N 1
ATOM 1446 C CA . VAL A 1 182 ? 6.881 9.759 -10.251 1.00 86.38 182 VAL A CA 1
ATOM 1447 C C . VAL A 1 182 ? 5.429 10.213 -10.372 1.00 86.38 182 VAL A C 1
ATOM 1449 O O . VAL A 1 182 ? 5.094 11.044 -11.212 1.00 86.38 182 VAL A O 1
ATOM 1452 N N . MET A 1 183 ? 4.547 9.665 -9.531 1.00 88.69 183 MET A N 1
ATOM 1453 C CA . MET A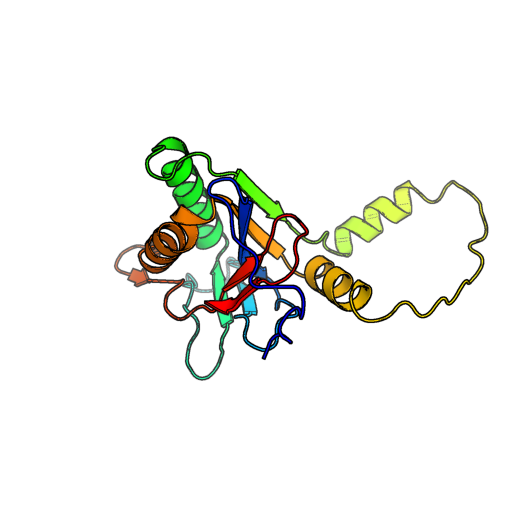 1 183 ? 3.102 9.876 -9.635 1.00 88.69 183 MET A CA 1
ATOM 1454 C C . MET A 1 183 ? 2.415 9.726 -8.277 1.00 88.69 183 MET A C 1
ATOM 1456 O O . MET A 1 183 ? 2.934 9.062 -7.381 1.00 88.69 183 MET A O 1
ATOM 1460 N N . ILE A 1 184 ? 1.232 10.326 -8.137 1.00 88.06 184 ILE A N 1
ATOM 1461 C CA . ILE A 1 184 ? 0.319 10.087 -7.017 1.00 88.06 184 ILE A CA 1
ATOM 1462 C C . ILE A 1 184 ? -1.019 9.607 -7.588 1.00 88.06 184 ILE A C 1
ATOM 1464 O O . ILE A 1 184 ? -1.605 10.340 -8.385 1.00 88.06 184 ILE A O 1
ATOM 1468 N N . LEU A 1 185 ? -1.483 8.415 -7.191 1.00 83.12 185 LEU A N 1
ATOM 1469 C CA . LEU A 1 185 ? -2.764 7.821 -7.615 1.00 83.12 185 LEU A CA 1
ATOM 1470 C C . LEU A 1 185 ? -3.583 7.294 -6.443 1.00 83.12 185 LEU A C 1
ATOM 1472 O O . LEU A 1 185 ? -3.039 6.499 -5.640 1.00 83.12 185 LEU A O 1
#

Foldseek 3Di:
DPPPPPDPPPPQPQFWKKKWKAFAAAFAPDPQAAHEHEDEDDPPDDDDDWAAQDPVHSYTYHYPVRVVVVVVVLVVVCVVCPQPHKDKDKDDQPDVVVVVVVVVVVPPDDDDDDDDDDDDDDPVVNVVRVNPTIIMMMMGGPVCVVVVVVVLQVDWDDDPPDTHSRHHPGWIFMATPVRDGPGTD

Sequence (185 aa):
MIPPYTESLIEFHEWTHCSWLIPIRGKPAWIESTSAVLIESTSEHPVLLPTPPNSQKNEITWTTTSVSRFWNFLVRIREAGNLGPIGLAFHAVPSPSLADKWSRLSRTGNTNAVDSSISGTSTFSFLSSIASIDYIKIYHDWPRTYHLRSLLDAWSFESGEHKIRLLVGAKFVLLDEKSNGVMIL

pLDDT: mean 81.81, std 19.52, range [39.53, 98.44]

Radius of gyration: 19.02 Å; chains: 1; bounding box: 55×40×49 Å

Secondary structure (DSSP, 8-state):
-PPP--SS-----TT-EEEEEEEEEB--SSTTPPEEEEEP--TTS--PPPB---SS--EEEEEHHHHHHHHHHHHHHHHH-TTS--EEEEE-PPPHHHHHHHHHHS-S-------------SHHHHHHHHTTSEEEEEEEEGGGHHHHHHHHHH--EEETTEEE-TTTT--PEEE-TT--EEEE-